Protein 4ADZ (pdb70)

Sequence (180 aa):
YHKQKAEHLKRLRRRIEEGQIRGLQRMVDEDVYCCIDILTQVSASTTKALQSFALQLLEEHLRHCVADDAALKGGTEIDAKVEEATKAIGRLLRTYHKQKAEHLKRLRRRIEEGQIRGLQRMVDEDVYCCIDILTQVSASTKALQSFALQLLEEEHLRHCVADAALKGGTEIDAKVEEATKAIGRLLLRT

Nearest PDB structures (foldseek):
  4adz-assembly1_A-2  TM=1.011E+00  e=1.750E-11  Streptomyces lividans
  4uig-assembly1_A  TM=9.645E-01  e=3.805E-10  Streptomyces lividans
  5fmn-assembly1_B  TM=8.704E-01  e=8.514E-05  Synechocystis sp. PCC 6803
  5lcy-assembly1_C  TM=7.085E-01  e=2.236E-03  Salmonella enterica subsp. enterica serovar Typhimurium
  5lbm-assembly1_D  TM=7.342E-01  e=9.489E-03  Escherichia coli O157:H7

Secondary structure (DSSP, 8-state):
-HHHHHHHHHHHHHHHHHHHHHHHHHHTT--HHHHHHHHHHHHHHHHHHHHHHHHHHHHHHHHHHHHH-HHHHHHHHHHHHHHHHHHHT-/-HHHHHHHHHHHHHHHHHHHHHHHHHHTT--HHHHHHHHHHHHHHHHHHHHHHHHHHHHHHHHHHHHH-SSTTHHHHHHHHHHHHHHHH-

Radius of gyration: 20.56 Å; Cα contacts (8 Å, |Δi|>4): 106; chains: 2; bounding box: 45×47×48 Å

Structure (mmCIF, N/CA/C/O backbone):
data_4ADZ
#
_entry.id   4ADZ
#
_cell.length_a   41.630
_cell.length_b   54.550
_cell.length_c   91.750
_cell.angle_alpha   90.00
_cell.angle_beta   90.00
_cell.angle_gamma   90.00
#
_symmetry.space_group_name_H-M   'P 21 2 21'
#
loop_
_entity.id
_entity.type
_entity.pdbx_description
1 polymer CSOR
2 non-polymer 'SULFATE ION'
3 water water
#
loop_
_atom_site.group_PDB
_atom_site.id
_atom_site.type_symbol
_atom_site.label_atom_id
_atom_site.label_alt_id
_atom_site.label_comp_id
_atom_site.label_asym_id
_atom_site.label_entity_id
_atom_site.label_seq_id
_atom_site.pdbx_PDB_ins_code
_atom_site.Cartn_x
_atom_site.Cartn_y
_atom_site.Cartn_z
_atom_site.occupancy
_atom_site.B_iso_or_equiv
_atom_site.auth_seq_id
_atom_site.auth_comp_id
_atom_site.auth_asym_id
_atom_site.auth_atom_id
_atom_site.pdbx_PDB_model_num
ATOM 1 N N . TYR A 1 47 ? -0.123 15.863 59.239 1.00 56.13 44 TYR A N 1
ATOM 2 C CA . TYR A 1 47 ? 1.336 15.620 59.400 1.00 55.29 44 TYR A CA 1
ATOM 3 C C . TYR A 1 47 ? 1.809 14.456 58.543 1.00 56.57 44 TYR A C 1
ATOM 4 O O . TYR A 1 47 ? 2.817 14.585 57.853 1.00 55.86 44 TYR A O 1
ATOM 13 N N . HIS A 1 48 ? 1.113 13.317 58.620 1.00 52.29 45 HIS A N 1
ATOM 14 C CA . HIS A 1 48 ? 1.372 12.177 57.719 1.00 48.92 45 HIS A CA 1
ATOM 15 C C . HIS A 1 48 ? 1.303 12.536 56.235 1.00 45.31 45 HIS A C 1
ATOM 16 O O . HIS A 1 48 ? 2.128 12.070 55.454 1.00 41.28 45 HIS A O 1
ATOM 23 N N . LYS A 1 49 ? 0.340 13.355 55.815 1.00 41.95 46 LYS A N 1
ATOM 24 C CA . LYS A 1 49 ? 0.267 13.735 54.394 1.00 40.49 46 LYS A CA 1
ATOM 25 C C . LYS A 1 49 ? 1.465 14.621 53.986 1.00 39.37 46 LYS A C 1
ATOM 26 O O . LYS A 1 49 ? 2.042 14.445 52.889 1.00 35.77 46 LYS A O 1
ATOM 32 N N . GLN A 1 50 ? 1.816 15.569 54.858 1.00 34.14 47 GLN A N 1
ATOM 33 C CA . GLN A 1 50 ? 2.968 16.446 54.653 1.00 32.57 47 GLN A CA 1
ATOM 34 C C . GLN A 1 50 ? 4.275 15.635 54.640 1.00 27.65 47 GLN A C 1
ATOM 35 O O . GLN A 1 50 ? 5.189 15.901 53.868 1.00 26.50 47 GLN A O 1
ATOM 41 N N . LYS A 1 51 ? 4.366 14.642 55.493 1.00 25.91 48 LYS A N 1
ATOM 42 C CA . LYS A 1 51 ? 5.538 13.813 55.530 1.00 27.05 48 LYS A CA 1
ATOM 43 C C . LYS A 1 51 ? 5.730 13.055 54.224 1.00 26.57 48 LYS A C 1
ATOM 44 O O . LYS A 1 51 ? 6.870 12.955 53.740 1.00 23.73 48 LYS A O 1
ATOM 50 N N . ALA A 1 52 ? 4.635 12.498 53.697 1.00 24.44 49 ALA A N 1
ATOM 51 C CA . ALA A 1 52 ? 4.701 11.694 52.479 1.00 24.49 49 ALA A CA 1
ATOM 52 C C . ALA A 1 52 ? 5.116 12.603 51.326 1.00 22.34 49 ALA A C 1
ATOM 53 O O . ALA A 1 52 ? 5.946 12.241 50.509 1.00 21.70 49 ALA A O 1
ATOM 55 N N . GLU A 1 53 ? 4.572 13.801 51.315 1.00 22.77 50 GLU A N 1
ATOM 56 C CA . GLU A 1 53 ? 4.844 14.776 50.280 1.00 26.37 50 GLU A CA 1
ATOM 57 C C . GLU A 1 53 ? 6.338 15.194 50.331 1.00 22.97 50 GLU A C 1
ATOM 58 O O . GLU A 1 53 ? 6.972 15.312 49.316 1.00 19.18 50 GLU A O 1
ATOM 64 N N . HIS A 1 54 ? 6.876 15.385 51.522 1.00 20.99 51 HIS A N 1
ATOM 65 C CA . HIS A 1 54 ? 8.311 15.732 51.683 1.00 19.55 51 HIS A CA 1
ATOM 66 C C . HIS A 1 54 ? 9.208 14.633 51.192 1.00 18.13 51 HIS A C 1
ATOM 67 O O . HIS A 1 54 ? 10.233 14.879 50.537 1.00 16.75 51 HIS A O 1
ATOM 74 N N . LEU A 1 55 ? 8.884 13.394 51.545 1.00 17.85 52 LEU A N 1
ATOM 75 C CA . LEU A 1 55 ? 9.695 12.276 51.076 1.00 16.52 52 LEU A CA 1
ATOM 76 C C . LEU A 1 55 ? 9.671 12.163 49.550 1.00 16.81 52 LEU A C 1
ATOM 77 O O . LEU A 1 55 ? 10.693 11.891 48.963 1.00 15.95 52 LEU A O 1
ATOM 82 N N . LYS A 1 56 ? 8.516 12.361 48.946 1.00 17.10 53 LYS A N 1
ATOM 83 C CA . LYS A 1 56 ? 8.349 12.305 47.488 1.00 18.86 53 LYS A CA 1
ATOM 84 C C . LYS A 1 56 ? 9.185 13.383 46.833 1.00 17.66 53 LYS A C 1
ATOM 85 O O . LYS A 1 56 ? 9.866 13.106 45.860 1.00 17.48 53 LYS A O 1
ATOM 91 N N . ARG A 1 57 ? 9.172 14.595 47.390 1.00 18.16 54 ARG A N 1
ATOM 92 C CA . ARG A 1 57 ? 10.056 15.681 46.872 1.00 16.23 54 ARG A CA 1
ATOM 93 C C . ARG A 1 57 ? 11.538 15.265 46.947 1.00 15.55 54 ARG A C 1
ATOM 94 O O . ARG A 1 57 ? 12.291 15.486 46.007 1.00 14.78 54 ARG A O 1
ATOM 102 N N . LEU A 1 58 ? 11.981 14.653 48.044 1.00 13.15 55 LEU A N 1
ATOM 103 C CA . LEU A 1 58 ? 13.384 14.291 48.170 1.00 13.68 55 LEU A CA 1
ATOM 104 C C . LEU A 1 58 ? 13.782 13.109 47.243 1.00 13.64 55 LEU A C 1
ATOM 105 O O . LEU A 1 58 ? 14.909 13.020 46.789 1.00 13.52 55 LEU A O 1
ATOM 110 N N . ARG A 1 59 ? 12.876 12.165 47.079 1.00 14.93 56 ARG A N 1
ATOM 111 C CA . ARG A 1 59 ? 13.061 11.066 46.040 1.00 16.13 56 ARG A CA 1
ATOM 112 C C . ARG A 1 59 ? 13.350 11.645 44.670 1.00 14.86 56 ARG A C 1
ATOM 113 O O . ARG A 1 59 ? 14.279 11.195 43.983 1.00 14.57 56 ARG A O 1
ATOM 121 N N A ARG A 1 60 ? 12.577 12.664 44.274 0.60 14.52 57 ARG A N 1
ATOM 122 N N B ARG A 1 60 ? 12.552 12.635 44.291 0.40 14.02 57 ARG A N 1
ATOM 123 C CA A ARG A 1 60 ? 12.781 13.392 43.011 0.60 15.00 57 ARG A CA 1
ATOM 124 C CA B ARG A 1 60 ? 12.686 13.289 43.015 0.40 13.87 57 ARG A CA 1
ATOM 125 C C A ARG A 1 60 ? 14.136 13.993 42.957 0.60 13.49 57 ARG A C 1
ATOM 126 C C B ARG A 1 60 ? 14.027 14.073 42.928 0.40 12.91 57 ARG A C 1
ATOM 127 O O A ARG A 1 60 ? 14.878 13.775 42.020 0.60 14.25 57 ARG A O 1
ATOM 128 O O B ARG A 1 60 ? 14.672 14.016 41.906 0.40 13.54 57 ARG A O 1
ATOM 143 N N . ILE A 1 61 ? 14.479 14.744 44.007 1.00 12.77 58 ILE A N 1
ATOM 144 C CA . ILE A 1 61 ? 15.795 15.343 44.060 1.00 11.94 58 ILE A CA 1
ATOM 145 C C . ILE A 1 61 ? 16.952 14.351 43.987 1.00 12.57 58 ILE A C 1
ATOM 146 O O . ILE A 1 61 ? 17.895 14.580 43.260 1.00 12.82 58 ILE A O 1
ATOM 151 N N . GLU A 1 62 ? 16.873 13.214 44.690 1.00 12.60 59 GLU A N 1
ATOM 152 C CA A GLU A 1 62 ? 17.949 12.252 44.639 0.50 12.94 59 GLU A CA 1
ATOM 153 C CA B GLU A 1 62 ? 17.903 12.172 44.624 0.50 13.40 59 GLU A CA 1
ATOM 154 C C . GLU A 1 62 ? 18.054 11.726 43.183 1.00 12.66 59 GLU A C 1
ATOM 155 O O . GLU A 1 62 ? 19.147 11.492 42.715 1.00 13.68 59 GLU A O 1
ATOM 166 N N . GLY A 1 63 ? 16.902 11.553 42.546 1.00 13.83 60 GLY A N 1
ATOM 167 C CA . GLY A 1 63 ? 16.789 11.236 41.107 1.00 14.76 60 GLY A CA 1
ATOM 168 C C . GLY A 1 63 ? 17.597 12.183 40.222 1.00 14.18 60 GLY A C 1
ATOM 169 O O . GLY A 1 63 ? 18.364 11.773 39.328 1.00 13.29 60 GLY A O 1
ATOM 170 N N . GLN A 1 64 ? 17.462 13.462 40.514 1.00 13.49 61 GLN A N 1
ATOM 171 C CA . GLN A 1 64 ? 18.224 14.523 39.810 1.00 12.77 61 GLN A CA 1
ATOM 172 C C . GLN A 1 64 ? 19.704 14.403 40.032 1.00 11.84 61 GLN A C 1
ATOM 173 O O . GLN A 1 64 ? 20.481 14.572 39.121 1.00 11.83 61 GLN A O 1
ATOM 179 N N . ILE A 1 65 ? 20.137 14.094 41.262 1.00 11.57 62 ILE A N 1
ATOM 180 C CA . ILE A 1 65 ? 21.511 13.995 41.558 1.00 11.04 62 ILE A CA 1
ATOM 181 C C . ILE A 1 65 ? 22.097 12.741 40.871 1.00 11.06 62 ILE A C 1
ATOM 182 O O . ILE A 1 65 ? 23.249 12.760 40.380 1.00 12.69 62 ILE A O 1
ATOM 187 N N . ARG A 1 66 ? 21.360 11.63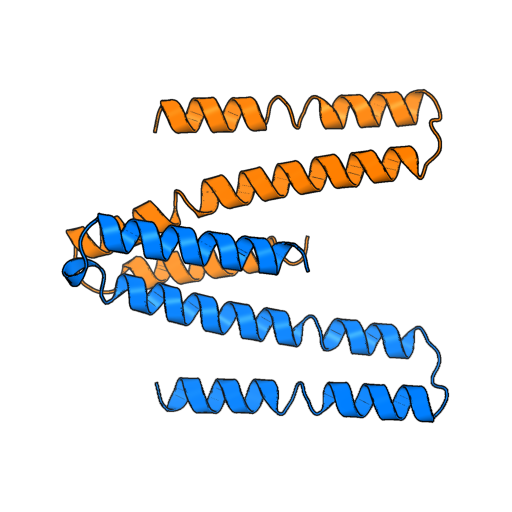4 40.858 1.00 12.86 63 ARG A N 1
ATOM 188 C CA . ARG A 1 66 ? 21.798 10.471 40.116 1.00 13.19 63 ARG A CA 1
ATOM 189 C C . ARG A 1 66 ? 21.980 10.810 38.647 1.00 13.66 63 ARG A C 1
ATOM 190 O O . ARG A 1 66 ? 22.938 10.344 38.020 1.00 14.59 63 ARG A O 1
ATOM 198 N N . GLY A 1 67 ? 21.037 11.566 38.107 1.00 13.20 64 GLY A N 1
ATOM 199 C CA . GLY A 1 67 ? 21.144 12.151 36.768 1.00 14.04 64 GLY A CA 1
ATOM 200 C C . GLY A 1 67 ? 22.394 12.959 36.520 1.00 13.63 64 GLY A C 1
ATOM 201 O O . GLY A 1 67 ? 23.088 12.774 35.491 1.00 13.34 64 GLY A O 1
ATOM 202 N N . LEU A 1 68 ? 22.742 13.829 37.461 1.00 12.47 65 LEU A N 1
ATOM 203 C CA . LEU A 1 68 ? 23.993 14.545 37.379 1.00 12.42 65 LEU A CA 1
ATOM 204 C C . LEU A 1 68 ? 25.208 13.618 37.315 1.00 13.57 65 LEU A C 1
ATOM 205 O O . LEU A 1 68 ? 26.177 13.870 36.572 1.00 11.80 65 LEU A O 1
ATOM 210 N N . GLN A 1 69 ? 25.211 12.557 38.127 1.00 12.83 66 GLN A N 1
ATOM 211 C CA . GLN A 1 69 ? 26.362 11.627 38.095 1.00 15.38 66 GLN A CA 1
ATOM 212 C C . GLN A 1 69 ? 26.502 10.959 36.733 1.00 15.19 66 GLN A C 1
ATOM 213 O O . GLN A 1 69 ? 27.615 10.837 36.240 1.00 17.32 66 GLN A O 1
ATOM 219 N N . ARG A 1 70 ? 25.389 10.534 36.172 1.00 14.66 67 ARG A N 1
ATOM 220 C CA . ARG A 1 70 ? 25.361 9.908 34.836 1.00 16.41 67 ARG A CA 1
ATOM 221 C C . ARG A 1 70 ? 25.830 10.912 33.786 1.00 15.29 67 ARG A C 1
ATOM 222 O O . ARG A 1 70 ? 26.566 10.550 32.857 1.00 16.02 67 ARG A O 1
ATOM 230 N N . MET A 1 71 ? 25.442 12.169 33.913 1.00 14.58 68 MET A N 1
ATOM 231 C CA . MET A 1 71 ? 25.902 13.177 32.920 1.00 13.95 68 MET A CA 1
ATOM 232 C C . MET A 1 71 ? 27.384 13.368 32.978 1.00 14.94 68 MET A C 1
ATOM 233 O O . MET A 1 71 ? 28.060 13.484 31.929 1.00 15.82 68 MET A O 1
ATOM 238 N N . VAL A 1 72 ? 27.938 13.440 34.181 1.00 15.37 69 VAL A N 1
ATOM 239 C CA . VAL A 1 72 ? 29.363 13.616 34.341 1.00 15.44 69 VAL A CA 1
ATOM 240 C C . VAL A 1 72 ? 30.073 12.346 33.818 1.00 19.20 69 VAL A C 1
ATOM 241 O O . VAL A 1 72 ? 31.097 12.410 33.149 1.00 19.71 69 VAL A O 1
ATOM 245 N N . ASP A 1 73 ? 29.522 11.202 34.159 1.00 19.18 70 ASP A N 1
ATOM 246 C CA . ASP A 1 73 ? 30.132 9.944 33.750 1.00 22.02 70 ASP A CA 1
ATOM 247 C C . ASP A 1 73 ? 30.217 9.848 32.231 1.00 21.36 70 ASP A C 1
ATOM 248 O O . ASP A 1 73 ? 31.180 9.289 31.724 1.00 23.04 70 ASP A O 1
ATOM 253 N N . GLU A 1 74 ? 29.197 10.362 31.547 1.00 20.59 71 GLU A N 1
ATOM 254 C CA . GLU A 1 74 ? 29.065 10.291 30.096 1.00 21.23 71 GLU A CA 1
ATOM 255 C C . GLU A 1 74 ? 29.642 11.505 29.365 1.00 19.38 71 GLU A C 1
ATOM 256 O O . GLU A 1 74 ? 29.427 11.654 28.155 1.00 19.14 71 GLU A O 1
ATOM 262 N N . ASP A 1 75 ? 30.357 12.360 30.078 1.00 17.81 72 ASP A N 1
ATOM 263 C CA . ASP A 1 75 ? 31.042 13.552 29.533 1.00 19.87 72 ASP A CA 1
ATOM 264 C C . ASP A 1 75 ? 30.078 14.476 28.802 1.00 19.18 72 ASP A C 1
ATOM 265 O O . ASP A 1 75 ? 30.398 15.027 27.740 1.00 19.64 72 ASP A O 1
ATOM 270 N N . VAL A 1 76 ? 28.903 14.646 29.386 1.00 16.04 73 VAL A N 1
ATOM 271 C CA . VAL A 1 76 ? 27.879 15.563 28.883 1.00 14.26 73 VAL A CA 1
ATOM 272 C C . VAL A 1 76 ? 28.401 16.998 28.945 1.00 14.42 73 VAL A C 1
ATOM 273 O O . VAL A 1 76 ? 29.149 17.398 29.870 1.00 14.98 73 VAL A O 1
ATOM 277 N N . TYR A 1 77 ? 28.038 17.800 27.934 1.00 13.86 74 TYR A N 1
ATOM 278 C CA . TYR A 1 77 ? 28.503 19.178 27.868 1.00 12.87 74 TYR A CA 1
ATOM 279 C C . TYR A 1 77 ? 28.205 19.921 29.187 1.00 12.30 74 TYR A C 1
ATOM 280 O O . TYR A 1 77 ? 27.123 19.835 29.771 1.00 11.04 74 TYR A O 1
ATOM 289 N N . CYS A 1 78 ? 29.203 20.643 29.628 1.00 12.33 75 CYS A N 1
ATOM 290 C CA A CYS A 1 78 ? 29.095 21.231 30.965 0.70 13.10 75 CYS A CA 1
ATOM 291 C CA B CYS A 1 78 ? 29.185 21.355 30.935 0.30 13.06 75 CYS A CA 1
ATOM 292 C C . CYS A 1 78 ? 27.924 22.164 31.181 1.00 12.87 75 CYS A C 1
ATOM 293 O O . CYS A 1 78 ? 27.356 22.168 32.266 1.00 12.20 75 CYS A O 1
ATOM 298 N N . ILE A 1 79 ? 27.490 22.939 30.187 1.00 12.69 76 ILE A N 1
ATOM 299 C CA . ILE A 1 79 ? 26.337 23.804 30.342 1.00 11.97 76 ILE A CA 1
ATOM 300 C C . ILE A 1 79 ? 25.029 23.028 30.617 1.00 11.82 76 ILE A C 1
ATOM 301 O O . ILE A 1 79 ? 24.239 23.455 31.398 1.00 11.44 76 ILE A O 1
ATOM 306 N N . ASP A 1 80 ? 24.831 21.883 29.957 1.00 10.82 77 ASP A N 1
ATOM 307 C CA . ASP A 1 80 ? 23.680 21.051 30.143 1.00 11.23 77 ASP A CA 1
ATOM 308 C C . ASP A 1 80 ? 23.725 20.541 31.603 1.00 10.58 77 ASP A C 1
ATOM 309 O O . ASP A 1 80 ? 22.680 20.488 32.252 1.00 10.90 77 ASP A O 1
ATOM 314 N N . ILE A 1 81 ? 24.922 20.231 32.103 1.00 10.48 78 ILE A N 1
ATOM 315 C CA . ILE A 1 81 ? 25.028 19.822 33.510 1.00 11.02 78 ILE A CA 1
ATOM 316 C C . ILE A 1 81 ? 24.641 20.962 34.452 1.00 11.31 78 ILE A C 1
ATOM 317 O O . ILE A 1 81 ? 23.903 20.749 35.450 1.00 9.75 78 ILE A O 1
ATOM 322 N N . LEU A 1 82 ? 25.160 22.157 34.189 1.00 11.90 79 LEU A N 1
ATOM 323 C CA . LEU A 1 82 ? 24.782 23.343 34.971 1.00 12.59 79 LEU A CA 1
ATOM 324 C C . LEU A 1 82 ? 23.309 23.588 34.989 1.00 11.59 79 LEU A C 1
ATOM 325 O O . LEU A 1 82 ? 22.719 23.849 36.049 1.00 11.68 79 LEU A O 1
ATOM 330 N N . THR A 1 83 ? 22.626 23.420 33.862 1.00 11.33 80 THR A N 1
ATOM 331 C CA . THR A 1 83 ? 21.197 23.553 33.849 1.00 11.80 80 THR A CA 1
ATOM 332 C C . THR A 1 83 ? 20.485 22.598 34.842 1.00 12.39 80 THR A C 1
ATOM 333 O O . THR A 1 83 ? 19.534 22.985 35.552 1.00 13.54 80 THR A O 1
ATOM 337 N N . GLN A 1 84 ? 20.930 21.343 34.870 1.00 12.20 81 GLN A N 1
ATOM 338 C CA . GLN A 1 84 ? 20.381 20.333 35.772 1.00 13.23 81 GLN A CA 1
ATOM 339 C C . GLN A 1 84 ? 20.788 20.646 37.239 1.00 11.54 81 GLN A C 1
ATOM 340 O O . GLN A 1 84 ? 19.978 20.395 38.135 1.00 13.20 81 GLN A O 1
ATOM 346 N N . VAL A 1 85 ? 21.988 21.179 37.459 1.00 11.18 82 VAL A N 1
ATOM 347 C CA . VAL A 1 85 ? 22.393 21.604 38.831 1.00 11.78 82 VAL A CA 1
ATOM 348 C C . VAL A 1 85 ? 21.386 22.663 39.317 1.00 13.16 82 VAL A C 1
ATOM 349 O O . VAL A 1 85 ? 20.890 22.634 40.491 1.00 11.64 82 VAL A O 1
ATOM 353 N N . SER A 1 86 ? 21.057 23.633 38.462 1.00 13.47 83 SER A N 1
ATOM 354 C CA . SER A 1 86 ? 20.205 24.736 38.849 1.00 14.89 83 SER A CA 1
ATOM 355 C C . SER A 1 86 ? 18.804 24.209 39.114 1.00 16.07 83 SER A C 1
ATOM 356 O O . SER A 1 86 ? 18.148 24.606 40.097 1.00 16.76 83 SER A O 1
ATOM 359 N N . ALA A 1 87 ? 18.336 23.255 38.319 1.00 13.55 84 ALA A N 1
ATOM 360 C CA . ALA A 1 87 ? 17.072 22.651 38.587 1.00 13.93 84 ALA A CA 1
ATOM 361 C C . ALA A 1 87 ? 17.045 21.951 39.961 1.00 12.22 84 ALA A C 1
ATOM 362 O O . ALA A 1 87 ? 16.008 22.022 40.642 1.00 13.74 84 ALA A O 1
ATOM 364 N N . SER A 1 88 ? 18.110 21.260 40.299 1.00 12.34 85 SER A N 1
ATOM 365 C CA . SER A 1 88 ? 18.184 20.532 41.590 1.00 12.91 85 SER A CA 1
ATOM 366 C C . SER A 1 88 ? 18.260 21.500 42.764 1.00 12.90 85 SER A C 1
ATOM 367 O O . SER A 1 88 ? 17.591 21.315 43.770 1.00 12.02 85 SER A O 1
ATOM 370 N N . THR A 1 89 ? 18.987 22.583 42.614 1.00 13.23 86 THR A N 1
ATOM 371 C CA A THR A 1 89 ? 19.069 23.596 43.688 0.40 13.95 86 THR A CA 1
ATOM 372 C CA B THR A 1 89 ? 19.076 23.609 43.689 0.60 14.24 86 THR A CA 1
ATOM 373 C C . THR A 1 89 ? 17.716 24.261 43.877 1.00 14.17 86 THR A C 1
ATOM 374 O O . THR A 1 89 ? 17.248 24.464 45.019 1.00 14.05 86 THR A O 1
ATOM 381 N N . LYS A 1 90 ? 17.047 24.568 42.770 1.00 13.01 87 LYS A N 1
ATOM 382 C CA . LYS A 1 90 ? 15.701 25.128 42.834 1.00 15.03 87 LYS A CA 1
ATOM 383 C C . LYS A 1 90 ? 14.752 24.216 43.562 1.00 15.06 87 LYS A C 1
ATOM 384 O O . LYS A 1 90 ? 13.973 24.704 44.401 1.00 15.01 87 LYS A O 1
ATOM 390 N N . ALA A 1 91 ? 14.806 22.905 43.299 1.00 13.28 88 ALA A N 1
ATOM 391 C CA . ALA A 1 91 ? 13.934 21.938 43.968 1.00 12.19 88 ALA A CA 1
ATOM 392 C C . ALA A 1 91 ? 14.201 21.872 45.475 1.00 11.58 88 ALA A C 1
ATOM 393 O O . ALA A 1 91 ? 13.281 21.799 46.284 1.00 12.18 88 ALA A O 1
ATOM 395 N N . LEU A 1 92 ? 15.462 21.936 45.813 1.00 11.40 89 LEU A N 1
ATOM 396 C CA . LEU A 1 92 ? 15.852 21.962 47.267 1.00 11.79 89 LEU A CA 1
ATOM 397 C C . LEU A 1 92 ? 15.318 23.213 47.948 1.00 12.57 89 LEU A C 1
ATOM 398 O O . LEU A 1 92 ? 14.889 23.135 49.115 1.00 12.24 89 LEU A O 1
ATOM 403 N N . GLN A 1 93 ? 15.396 24.335 47.267 1.00 12.81 90 GLN A N 1
ATOM 404 C CA . GLN A 1 93 ? 14.893 25.617 47.816 1.00 14.54 90 GLN A CA 1
ATOM 405 C 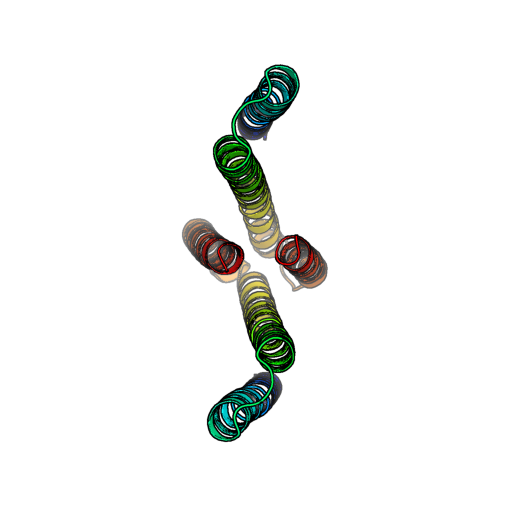C . GLN A 1 93 ? 13.391 25.562 48.004 1.00 14.16 90 GLN A C 1
ATOM 406 O O . GLN A 1 93 ? 12.862 25.992 49.061 1.00 13.56 90 GLN A O 1
ATOM 412 N N . SER A 1 94 ? 12.685 24.947 47.046 1.00 13.44 91 SER A N 1
ATOM 413 C CA . SER A 1 94 ? 11.255 24.852 47.109 1.00 14.55 91 SER A CA 1
ATOM 414 C C . SER A 1 94 ? 10.879 23.959 48.283 1.00 14.85 91 SER A C 1
ATOM 415 O O . SER A 1 94 ? 9.920 24.261 48.966 1.00 14.17 91 SER A O 1
ATOM 418 N N . PHE A 1 95 ? 11.601 22.851 48.451 1.00 13.95 92 PHE A N 1
ATOM 419 C CA . PHE A 1 95 ? 11.447 21.915 49.614 1.00 13.26 92 PHE A CA 1
ATOM 420 C C . PHE A 1 95 ? 11.655 22.697 50.943 1.00 12.36 92 PHE A C 1
ATOM 421 O O . PHE A 1 95 ? 10.820 22.615 51.884 1.00 13.50 92 PHE A O 1
ATOM 429 N N . ALA A 1 96 ? 12.691 23.506 51.000 1.00 12.14 93 ALA A N 1
ATOM 430 C CA . ALA A 1 96 ? 13.040 24.277 52.217 1.00 12.19 93 ALA A CA 1
ATOM 431 C C . ALA A 1 96 ? 11.883 25.247 52.551 1.00 14.31 93 ALA A C 1
ATOM 432 O O . ALA A 1 96 ? 11.444 25.346 53.705 1.00 14.14 93 ALA A O 1
ATOM 434 N N . LEU A 1 97 ? 11.334 25.890 51.537 1.00 13.60 94 LEU A N 1
ATOM 435 C CA . LEU A 1 97 ? 10.247 26.857 51.755 1.00 16.27 94 LEU A CA 1
ATOM 436 C C . LEU A 1 97 ? 8.997 26.203 52.255 1.00 16.08 94 LEU A C 1
ATOM 437 O O . LEU A 1 97 ? 8.285 26.756 53.101 1.00 16.80 94 LEU A O 1
ATOM 442 N N . GLN A 1 98 ? 8.708 25.009 51.761 1.00 15.42 95 GLN A N 1
ATOM 443 C CA . GLN A 1 98 ? 7.560 24.250 52.226 1.00 17.66 95 GLN A CA 1
ATOM 444 C C . GLN A 1 98 ? 7.718 23.872 53.704 1.00 16.78 95 GLN A C 1
ATOM 445 O O . GLN A 1 98 ? 6.767 23.996 54.501 1.00 14.75 95 GLN A O 1
ATOM 451 N N . LEU A 1 99 ? 8.916 23.433 54.066 1.00 15.51 96 LEU A N 1
ATOM 452 C CA . LEU A 1 99 ? 9.171 23.116 55.509 1.00 17.26 96 LEU A CA 1
ATOM 453 C C . LEU A 1 99 ? 9.092 24.393 56.373 1.00 15.53 96 LEU A C 1
ATOM 454 O O . LEU A 1 99 ? 8.522 24.366 57.466 1.00 14.57 96 LEU A O 1
ATOM 459 N N . LEU A 1 100 ? 9.572 25.506 55.863 1.00 15.07 97 LEU A N 1
ATOM 460 C CA . LEU A 1 100 ? 9.521 26.746 56.630 1.00 16.97 97 LEU A CA 1
ATOM 461 C C . LEU A 1 100 ? 8.075 27.208 56.831 1.00 16.19 97 LEU A C 1
ATOM 462 O O . LEU A 1 100 ? 7.674 27.595 57.921 1.00 15.12 97 LEU A O 1
ATOM 467 N N . GLU A 1 101 ? 7.289 27.191 55.765 1.00 15.22 98 GLU A N 1
ATOM 468 C CA . GLU A 1 101 ? 5.902 27.550 55.863 1.00 15.97 98 GLU A CA 1
ATOM 469 C C . GLU A 1 101 ? 5.163 26.678 56.908 1.00 15.69 98 GLU A C 1
ATOM 470 O O . GLU A 1 101 ? 4.464 27.210 57.780 1.00 15.62 98 GLU A O 1
ATOM 476 N N . GLU A 1 102 ? 5.348 25.370 56.844 1.00 14.47 99 GLU A N 1
ATOM 477 C CA . GLU A 1 102 ? 4.735 24.443 57.773 1.00 15.97 99 GLU A CA 1
ATOM 478 C C . GLU A 1 102 ? 5.159 24.778 59.229 1.00 14.35 99 GLU A C 1
ATOM 479 O O . GLU A 1 102 ? 4.318 24.842 60.153 1.00 14.98 99 GLU A O 1
ATOM 485 N N . HIS A 1 103 ? 6.437 25.053 59.419 1.00 13.82 100 HIS A N 1
ATOM 486 C CA . HIS A 1 103 ? 6.948 25.460 60.736 1.00 13.15 100 HIS A CA 1
ATOM 487 C C . HIS A 1 103 ? 6.337 26.731 61.240 1.00 13.29 100 HIS A C 1
ATOM 488 O O . HIS A 1 103 ? 5.909 26.810 62.427 1.00 14.37 100 HIS A O 1
ATOM 495 N N . LEU A 1 104 ? 6.240 27.742 60.383 1.00 13.01 101 LEU A N 1
ATOM 496 C CA . LEU A 1 104 ? 5.613 29.001 60.769 1.00 14.54 101 LEU A CA 1
ATOM 497 C C . LEU A 1 104 ? 4.110 28.869 61.096 1.00 14.53 101 LEU A C 1
ATOM 498 O O . LEU A 1 104 ? 3.634 29.489 62.064 1.00 14.87 101 LEU A O 1
ATOM 503 N N . ARG A 1 105 ? 3.410 28.050 60.320 1.00 14.54 102 ARG A N 1
ATOM 504 C CA . ARG A 1 105 ? 2.036 27.695 60.606 1.00 16.52 102 ARG A CA 1
ATOM 505 C C . ARG A 1 105 ? 1.922 27.065 62.004 1.00 16.24 102 ARG A C 1
ATOM 506 O O . ARG A 1 105 ? 0.976 27.389 62.785 1.00 15.81 102 ARG A O 1
ATOM 514 N N . HIS A 1 106 ? 2.809 26.148 62.315 1.00 15.51 103 HIS A N 1
ATOM 515 C CA . HIS A 1 106 ? 2.799 25.568 63.661 1.00 17.27 103 HIS A CA 1
ATOM 516 C C . HIS A 1 106 ? 3.046 26.547 64.753 1.00 16.95 103 HIS A C 1
ATOM 517 O O . HIS A 1 106 ? 2.412 26.448 65.814 1.00 17.09 103 HIS A O 1
ATOM 524 N N . CYS A 1 107 ? 3.963 27.481 64.537 1.00 15.10 104 CYS A N 1
ATOM 525 C CA . CYS A 1 107 ? 4.257 28.549 65.515 1.00 15.81 104 CYS A CA 1
ATOM 526 C C . CYS A 1 107 ? 3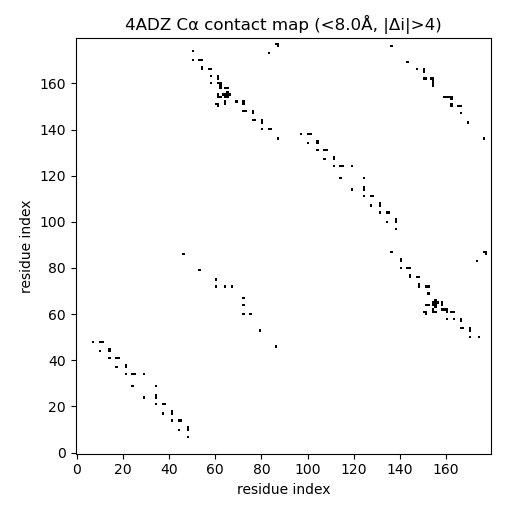.013 29.421 65.734 1.00 17.23 104 CYS A C 1
ATOM 527 O O . CYS A 1 107 ? 2.635 29.759 66.909 1.00 16.01 104 CYS A O 1
ATOM 530 N N . VAL A 1 108 ? 2.296 29.681 64.642 1.00 15.53 105 VAL A N 1
ATOM 531 C CA . VAL A 1 108 ? 0.960 30.365 64.737 1.00 15.33 105 VAL A CA 1
ATOM 532 C C . VAL A 1 108 ? -0.074 29.541 65.520 1.00 17.30 105 VAL A C 1
ATOM 533 O O . VAL A 1 108 ? -0.740 30.078 66.433 1.00 18.19 105 VAL A O 1
ATOM 537 N N . ALA A 1 109 ? -0.142 28.248 65.258 1.00 14.72 106 ALA A N 1
ATOM 538 C CA . ALA A 1 109 ? -1.151 27.429 65.915 1.00 15.93 106 ALA A CA 1
ATOM 539 C C . ALA A 1 109 ? -0.907 27.386 67.385 1.00 17.15 106 ALA A C 1
ATOM 540 O O . ALA A 1 109 ? -1.924 27.308 68.116 1.00 18.33 106 ALA A O 1
ATOM 542 N N . ASP A 1 110 ? 0.340 27.376 67.803 1.00 15.36 107 ASP A N 1
ATOM 543 C CA A ASP A 1 110 ? 0.723 27.159 69.202 0.50 16.45 107 ASP A CA 1
ATOM 544 C CA B ASP A 1 110 ? 0.656 27.167 69.224 0.50 16.77 107 ASP A CA 1
ATOM 545 C C . ASP A 1 110 ? 1.011 28.458 69.937 1.00 15.34 107 ASP A C 1
ATOM 546 O O . ASP A 1 110 ? 1.371 28.422 71.116 1.00 16.60 107 ASP A O 1
ATOM 555 N N . ALA A 1 111 ? 0.880 29.617 69.269 1.00 13.83 108 ALA A N 1
ATOM 556 C CA . ALA A 1 111 ? 1.370 30.886 69.814 1.00 13.85 108 ALA A CA 1
ATOM 557 C C . ALA A 1 111 ? 0.749 31.239 71.198 1.00 13.70 108 ALA A C 1
ATOM 558 O O . ALA A 1 111 ? 1.443 31.775 72.077 1.00 12.65 108 ALA A O 1
ATOM 560 N N . ALA A 1 112 ? -0.526 30.958 71.371 1.00 13.45 109 ALA A N 1
ATOM 561 C CA . ALA A 1 112 ? -1.172 31.396 72.627 1.00 12.94 109 ALA A CA 1
ATOM 562 C C . ALA A 1 112 ? -0.683 30.553 73.807 1.00 14.28 109 ALA A C 1
ATOM 563 O O . ALA A 1 112 ? -0.872 30.937 74.974 1.00 13.75 109 ALA A O 1
ATOM 565 N N . LEU A 1 113 ? -0.147 29.383 73.530 1.00 13.39 110 LEU A N 1
ATOM 566 C CA . LEU A 1 113 ? 0.423 28.535 74.565 1.00 14.61 110 LEU A CA 1
ATOM 567 C C . LEU A 1 113 ? 1.868 28.834 74.956 1.00 17.94 110 LEU A C 1
ATOM 568 O O . LEU A 1 113 ? 2.385 28.331 75.946 1.00 16.96 110 LEU A O 1
ATOM 573 N N . LYS A 1 114 ? 2.558 29.658 74.187 1.00 20.71 111 LYS A N 1
ATOM 574 C CA . LYS A 1 114 ? 4.018 29.674 74.316 1.00 23.44 111 LYS A CA 1
ATOM 575 C C . LYS A 1 114 ? 4.581 30.768 75.148 1.00 21.25 111 LYS A C 1
ATOM 576 O O . LYS A 1 114 ? 5.625 30.564 75.784 1.00 25.92 111 LYS A O 1
ATOM 582 N N . GLY A 1 115 ? 3.964 31.930 75.191 1.00 20.09 112 GLY A N 1
ATOM 583 C CA . GLY A 1 115 ? 4.625 33.024 75.908 1.00 23.96 112 GLY A CA 1
ATOM 584 C C . GLY A 1 115 ? 5.595 33.834 75.018 1.00 25.31 112 GLY A C 1
ATOM 585 O O . GLY A 1 115 ? 6.147 33.316 74.016 1.00 25.09 112 GLY A O 1
ATOM 586 N N . GLY A 1 116 ? 5.798 35.085 75.385 1.00 23.33 113 GLY A N 1
ATOM 587 C CA . GLY A 1 116 ? 6.490 36.055 74.525 1.00 24.20 113 GLY A CA 1
ATOM 588 C C . GLY A 1 116 ? 7.943 35.679 74.278 1.00 24.86 113 GLY A C 1
ATOM 589 O O . GLY A 1 116 ? 8.441 35.814 73.143 1.00 24.44 113 GLY A O 1
ATOM 590 N N . THR A 1 117 ? 8.614 35.177 75.312 1.00 24.26 114 THR A N 1
ATOM 591 C CA . THR A 1 117 ? 10.030 34.825 75.203 1.00 26.82 114 THR A CA 1
ATOM 592 C C . THR A 1 117 ? 10.252 33.705 74.193 1.00 24.81 114 THR A C 1
ATOM 593 O O . THR A 1 117 ? 11.104 33.796 73.310 1.00 24.10 114 THR A O 1
ATOM 597 N N . GLU A 1 118 ? 9.462 32.653 74.318 1.00 24.27 115 GLU A N 1
ATOM 598 C CA . GLU A 1 118 ? 9.602 31.506 73.439 1.00 23.24 115 GLU A CA 1
ATOM 599 C C . GLU A 1 118 ? 9.205 31.884 71.998 1.00 20.23 115 GLU A C 1
ATOM 600 O O . GLU A 1 118 ? 9.842 31.443 71.069 1.00 20.55 115 GLU A O 1
ATOM 606 N N . ILE A 1 119 ? 8.186 32.727 71.815 1.00 19.58 116 ILE A N 1
ATOM 607 C CA . ILE A 1 119 ? 7.811 33.197 70.466 1.00 19.37 116 ILE A CA 1
ATOM 608 C C . ILE A 1 119 ? 8.984 33.919 69.829 1.00 20.05 116 ILE A C 1
ATOM 609 O O . ILE A 1 119 ? 9.329 33.650 68.687 1.00 18.43 116 ILE A O 1
ATOM 614 N N . ASP A 1 120 ? 9.567 34.847 70.578 1.00 19.72 117 ASP A N 1
ATOM 615 C CA . ASP A 1 120 ? 10.710 35.612 70.066 1.00 20.26 117 ASP A CA 1
ATOM 616 C C . ASP A 1 120 ? 11.886 34.707 69.677 1.00 19.00 117 ASP A C 1
ATOM 617 O O . ASP A 1 120 ? 12.478 34.899 68.609 1.00 18.48 117 ASP A O 1
ATOM 622 N N . ALA A 1 121 ? 12.238 33.753 70.533 1.00 17.59 118 ALA A N 1
ATOM 623 C CA . ALA A 1 121 ? 13.290 32.825 70.244 1.00 16.91 118 ALA A CA 1
ATOM 624 C C . ALA A 1 121 ? 12.991 31.979 68.978 1.00 16.39 118 ALA A C 1
ATOM 625 O O . ALA A 1 121 ? 13.879 31.810 68.148 1.00 14.73 118 ALA A O 1
ATOM 627 N N . LYS A 1 122 ? 11.754 31.466 68.825 1.00 16.96 119 LYS A N 1
ATOM 628 C CA . LYS A 1 122 ? 11.390 30.686 67.625 1.00 16.13 119 LYS A CA 1
ATOM 629 C C . LYS A 1 122 ? 11.514 31.572 66.397 1.00 15.32 119 LYS A C 1
ATOM 630 O O . LYS A 1 122 ? 11.991 31.149 65.341 1.00 13.73 119 LYS A O 1
ATOM 636 N N . VAL A 1 123 ? 11.051 32.827 66.498 1.00 14.70 120 VAL A N 1
ATOM 637 C CA . VAL A 1 123 ? 11.096 33.709 65.292 1.00 14.86 120 VAL A CA 1
ATOM 638 C C . VAL A 1 123 ? 12.540 34.092 64.945 1.00 14.45 120 VAL A C 1
ATOM 639 O O . VAL A 1 123 ? 12.902 34.121 63.758 1.00 15.97 120 VAL A O 1
ATOM 643 N N . GLU A 1 124 ? 13.379 34.328 65.960 1.00 14.74 121 GLU A N 1
ATOM 644 C CA . GLU A 1 124 ? 14.821 34.599 65.764 1.00 15.03 121 GLU A CA 1
ATOM 645 C C . GLU A 1 124 ? 15.482 33.392 65.074 1.00 15.17 121 GLU A C 1
ATOM 646 O O . GLU A 1 124 ? 16.188 33.567 64.094 1.00 12.66 121 GLU A O 1
ATOM 652 N N . GLU A 1 125 ? 15.162 32.198 65.543 1.00 13.80 122 GLU A N 1
ATOM 653 C CA . GLU A 1 125 ? 15.722 30.996 64.952 1.00 14.02 122 GLU A CA 1
ATOM 654 C C . GLU A 1 125 ? 15.275 30.847 63.500 1.00 12.66 122 GLU A C 1
ATOM 655 O O . GLU A 1 125 ? 16.103 30.506 62.641 1.00 13.70 122 GLU A O 1
ATOM 661 N N . ALA A 1 126 ? 14.010 31.046 63.206 1.00 11.99 123 ALA A N 1
ATOM 662 C CA . ALA A 1 126 ? 13.513 30.906 61.820 1.00 12.92 123 ALA A CA 1
ATOM 663 C C . ALA A 1 126 ? 14.173 31.957 60.898 1.00 12.21 123 ALA A C 1
ATOM 664 O O . ALA A 1 126 ? 14.536 31.681 59.744 1.00 14.39 123 ALA A O 1
ATOM 666 N N . THR A 1 127 ? 14.360 33.156 61.443 1.00 13.46 124 THR A N 1
ATOM 667 C CA . THR A 1 127 ? 14.929 34.227 60.681 1.00 14.31 124 THR A CA 1
ATOM 668 C C . THR A 1 127 ? 16.394 33.855 60.333 1.00 14.12 124 THR A C 1
ATOM 669 O O . THR A 1 127 ? 16.845 34.093 59.206 1.00 15.80 124 THR A O 1
ATOM 673 N N . LYS A 1 128 ? 17.130 33.296 61.274 1.00 14.12 125 LYS A N 1
ATOM 674 C CA . LYS A 1 128 ? 18.474 32.851 60.997 1.00 14.60 125 LYS A CA 1
ATOM 675 C C . LYS A 1 128 ? 18.548 31.744 59.897 1.00 15.25 125 LYS A C 1
ATOM 676 O O . LYS A 1 128 ? 19.389 31.809 58.985 1.00 14.94 125 LYS A O 1
ATOM 682 N N . ALA A 1 129 ? 17.640 30.767 59.991 1.00 13.58 126 ALA A N 1
ATOM 683 C CA . ALA A 1 129 ? 17.531 29.721 58.984 1.00 13.48 126 ALA A CA 1
ATOM 684 C C . ALA A 1 129 ? 17.207 30.370 57.635 1.00 14.46 126 ALA A C 1
ATOM 685 O O . ALA A 1 129 ? 17.737 29.957 56.615 1.00 14.24 126 ALA A O 1
ATOM 687 N N . ILE A 1 130 ? 16.354 31.394 57.630 1.00 14.59 127 ILE A N 1
ATOM 688 C CA . ILE A 1 130 ? 15.990 32.078 56.382 1.00 16.17 127 ILE A CA 1
ATOM 689 C C . ILE A 1 130 ? 17.243 32.778 55.827 1.00 17.83 127 ILE A C 1
ATOM 690 O O . ILE A 1 130 ? 17.525 32.709 54.626 1.00 17.25 127 ILE A O 1
ATOM 695 N N . GLY A 1 131 ? 18.004 33.405 56.700 1.00 16.80 128 GLY A N 1
ATOM 696 C CA . GLY A 1 131 ? 19.280 34.037 56.296 1.00 17.52 128 GLY A CA 1
ATOM 697 C C . GLY A 1 131 ? 20.246 33.047 55.655 1.00 18.44 128 GLY A C 1
ATOM 698 O O . GLY A 1 131 ? 20.832 33.336 54.601 1.00 19.63 128 GLY A O 1
ATOM 699 N N . ARG A 1 132 ? 20.325 31.841 56.215 1.00 17.27 129 ARG A N 1
ATOM 700 C CA . ARG A 1 132 ? 21.251 30.843 55.721 1.00 18.78 129 ARG A CA 1
ATOM 701 C C . ARG A 1 132 ? 20.751 30.367 54.326 1.00 18.58 129 ARG A C 1
ATOM 702 O O . ARG A 1 132 ? 21.561 30.227 53.381 1.00 18.40 129 ARG A O 1
ATOM 710 N N . LEU A 1 133 ? 19.446 30.178 54.196 1.00 17.88 130 LEU A N 1
ATOM 711 C CA . LEU A 1 133 ? 18.788 29.882 52.913 1.00 22.38 130 LEU A CA 1
ATOM 712 C C . LEU A 1 133 ? 19.056 30.953 51.855 1.00 23.40 130 LEU A C 1
ATOM 713 O O . LEU A 1 133 ? 19.360 30.631 50.672 1.00 22.89 130 LEU A O 1
ATOM 718 N N . LEU A 1 134 ? 18.978 32.205 52.249 1.00 21.13 131 LEU A N 1
ATOM 719 C CA . LEU A 1 134 ? 19.268 33.291 51.324 1.00 22.53 131 LEU A CA 1
ATOM 720 C C . LEU A 1 134 ? 20.687 33.314 50.767 1.00 22.80 131 LEU A C 1
ATOM 721 O O . LEU A 1 134 ? 20.915 33.861 49.683 1.00 25.83 131 LEU A O 1
ATOM 726 N N . ARG A 1 135 ? 21.639 32.780 51.512 1.00 24.84 132 ARG A N 1
ATOM 727 C CA . ARG A 1 135 ? 23.046 32.793 51.170 1.00 32.14 132 ARG A CA 1
ATOM 728 C C . ARG A 1 135 ? 23.421 31.651 50.254 1.00 43.23 132 ARG A C 1
ATOM 729 O O . ARG A 1 135 ? 24.608 31.506 49.907 1.00 43.70 132 ARG A O 1
ATOM 737 N N . THR A 1 136 ? 22.433 30.823 49.914 1.00 47.30 133 THR A N 1
ATOM 738 C CA . THR A 1 136 ? 22.539 29.924 48.767 1.00 51.35 133 THR A CA 1
ATOM 739 C C . THR A 1 136 ? 21.626 30.509 47.673 1.00 57.70 133 THR A C 1
ATOM 740 O O . THR A 1 136 ? 20.955 29.795 46.933 1.00 60.79 133 THR A O 1
ATOM 745 N N . TYR B 1 47 ? 8.585 50.861 67.109 1.00 58.73 44 TYR B N 1
ATOM 746 C CA . TYR B 1 47 ? 8.155 51.118 65.706 1.00 64.04 44 TYR B CA 1
ATOM 747 C C . TYR B 1 47 ? 8.857 52.356 65.177 1.00 65.54 44 TYR B C 1
ATOM 748 O O . TYR B 1 47 ? 9.344 52.344 64.055 1.00 63.85 44 TYR B O 1
ATOM 757 N N . HIS B 1 48 ? 8.894 53.414 65.992 1.00 63.69 45 HIS B N 1
ATOM 758 C CA . HIS B 1 48 ? 9.663 54.638 65.704 1.00 59.22 45 HIS B CA 1
ATOM 759 C C . HIS B 1 48 ? 11.183 54.448 65.730 1.00 57.32 45 HIS B C 1
ATOM 760 O O . HIS B 1 48 ? 11.895 55.048 64.914 1.00 51.36 45 HIS B O 1
ATOM 767 N N . LYS B 1 49 ? 11.706 53.636 66.658 1.00 52.38 46 LYS B N 1
ATOM 768 C CA . LYS B 1 49 ? 13.160 53.330 66.692 1.00 49.38 46 LYS B CA 1
ATOM 769 C C . LYS B 1 49 ? 13.554 52.418 65.528 1.00 45.42 46 LYS B C 1
ATOM 770 O O . LYS B 1 49 ? 14.599 52.627 64.887 1.00 42.39 46 LYS B O 1
ATOM 776 N N . GLN B 1 50 ? 12.730 51.399 65.281 1.00 41.40 47 GLN B N 1
ATOM 777 C CA . GLN B 1 50 ? 12.965 50.484 64.157 1.00 41.77 47 GLN B CA 1
ATOM 778 C C . GLN B 1 50 ? 12.890 51.257 62.839 1.00 34.97 47 GLN B C 1
ATOM 779 O O . GLN B 1 50 ? 13.684 51.035 61.965 1.00 31.20 47 GLN B O 1
ATOM 785 N N . LYS B 1 51 ? 11.969 52.199 62.732 1.00 34.72 48 LYS B N 1
ATOM 786 C CA . LYS B 1 51 ? 11.896 53.006 61.545 1.00 36.61 48 LYS B CA 1
ATOM 787 C C . LYS B 1 51 ? 13.214 53.768 61.335 1.00 35.90 48 LYS B C 1
ATOM 788 O O . LYS B 1 51 ? 13.787 53.774 60.202 1.00 30.68 48 LYS B O 1
ATOM 794 N N . ALA B 1 52 ? 13.722 54.396 62.399 1.00 31.31 49 ALA B N 1
ATOM 795 C CA . ALA B 1 52 ? 15.000 55.137 62.288 1.00 32.47 49 ALA B CA 1
ATOM 796 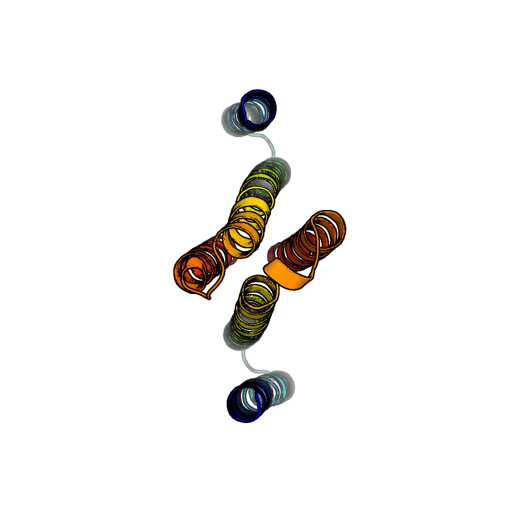C C . ALA B 1 52 ? 16.101 54.203 61.804 1.00 30.69 49 ALA B C 1
ATOM 797 O O . ALA B 1 52 ? 16.965 54.592 61.013 1.00 27.76 49 ALA B O 1
ATOM 799 N N . GLU B 1 53 ? 16.092 52.972 62.310 1.00 31.40 50 GLU B N 1
ATOM 800 C CA . GLU B 1 53 ? 17.176 52.031 62.035 1.00 31.71 50 GLU B CA 1
ATOM 801 C C . GLU B 1 53 ? 17.032 51.532 60.565 1.00 26.23 50 GLU B C 1
ATOM 802 O O . GLU B 1 53 ? 18.008 51.390 59.863 1.00 27.14 50 GLU B O 1
ATOM 808 N N . HIS B 1 54 ? 15.807 51.353 60.108 1.00 25.49 51 HIS B N 1
ATOM 809 C CA . HIS B 1 54 ? 15.545 51.039 58.695 1.00 26.17 51 HIS B CA 1
ATOM 810 C C . HIS B 1 54 ? 16.023 52.138 57.765 1.00 25.40 51 HIS B C 1
ATOM 811 O O . HIS B 1 54 ? 16.649 51.864 56.729 1.00 22.41 51 HIS B O 1
ATOM 818 N N . LEU B 1 55 ? 15.749 53.388 58.122 1.00 24.64 52 LEU B N 1
ATOM 819 C CA . LEU B 1 55 ? 16.207 54.520 57.299 1.00 24.48 52 LEU B CA 1
ATOM 820 C C . LEU B 1 55 ? 17.736 54.619 57.264 1.00 21.77 52 LEU B C 1
ATOM 821 O O . LEU B 1 55 ? 18.326 54.894 56.208 1.00 23.82 52 LEU B O 1
ATOM 826 N N . LYS B 1 56 ? 18.416 54.383 58.369 1.00 21.43 53 LYS B N 1
ATOM 827 C CA . LYS B 1 56 ? 19.882 54.471 58.386 1.00 22.84 53 LYS B CA 1
ATOM 828 C C . LYS B 1 56 ? 20.501 53.375 57.499 1.00 22.46 53 LYS B C 1
ATOM 829 O O . LYS B 1 56 ? 21.426 53.634 56.740 1.00 20.47 53 LYS B O 1
ATOM 835 N N . ARG B 1 57 ? 19.954 52.162 57.583 1.00 22.15 54 ARG B N 1
ATOM 836 C CA . ARG B 1 57 ? 20.385 51.092 56.651 1.00 21.51 54 ARG B CA 1
ATOM 837 C C . ARG B 1 57 ? 20.250 51.523 55.205 1.00 18.65 54 ARG B C 1
ATOM 838 O O . ARG B 1 57 ? 21.170 51.319 54.407 1.00 18.84 54 ARG B O 1
ATOM 846 N N . LEU B 1 58 ? 19.122 52.114 54.856 1.00 17.37 55 LEU B N 1
ATOM 847 C CA . LEU B 1 58 ? 18.896 52.497 53.479 1.00 17.65 55 LEU B CA 1
ATOM 848 C C . LEU B 1 58 ? 19.782 53.680 53.049 1.00 18.24 55 LEU B C 1
ATOM 849 O O . LEU B 1 58 ? 20.160 53.765 51.863 1.00 17.74 55 LEU B O 1
ATOM 854 N N . ARG B 1 59 ? 20.069 54.610 53.956 1.00 20.38 56 ARG B N 1
ATOM 855 C CA A ARG B 1 59 ? 21.062 55.677 53.634 0.70 22.39 56 ARG B CA 1
ATOM 856 C CA B ARG B 1 59 ? 21.059 55.673 53.659 0.30 20.87 56 ARG B CA 1
ATOM 857 C C . ARG B 1 59 ? 22.419 55.088 53.263 1.00 20.90 56 ARG B C 1
ATOM 858 O O . ARG B 1 59 ? 23.053 55.543 52.317 1.00 18.50 56 ARG B O 1
ATOM 873 N N . ARG B 1 60 ? 22.864 54.092 54.009 1.00 18.44 57 ARG B N 1
ATOM 874 C CA . ARG B 1 60 ? 24.155 53.485 53.756 1.00 18.66 57 ARG B CA 1
ATOM 875 C C . ARG B 1 60 ? 24.091 52.766 52.390 1.00 17.00 57 ARG B C 1
ATOM 876 O O . ARG B 1 60 ? 25.066 52.814 51.663 1.00 16.57 57 ARG B O 1
ATOM 884 N N . ILE B 1 61 ? 22.975 52.087 52.077 1.00 15.88 58 ILE B N 1
ATOM 885 C CA . ILE B 1 61 ? 22.829 51.398 50.799 1.00 15.76 58 ILE B CA 1
ATOM 886 C C . ILE B 1 61 ? 22.868 52.404 49.668 1.00 16.15 58 ILE B C 1
ATOM 887 O O . ILE B 1 61 ? 23.549 52.167 48.628 1.00 15.28 58 ILE B O 1
ATOM 892 N N . GLU 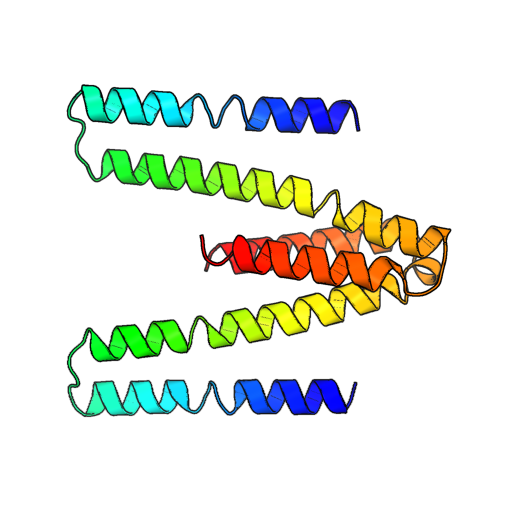B 1 62 ? 22.229 53.562 49.855 1.00 15.47 59 GLU B N 1
ATOM 893 C CA A GLU B 1 62 ? 22.249 54.546 48.769 0.50 15.05 59 GLU B CA 1
ATOM 894 C CA B GLU B 1 62 ? 22.285 54.620 48.828 0.50 15.83 59 GLU B CA 1
ATOM 895 C C . GLU B 1 62 ? 23.700 55.046 48.581 1.00 14.75 59 GLU B C 1
ATOM 896 O O . GLU B 1 62 ? 24.144 55.237 47.411 1.00 14.74 59 GLU B O 1
ATOM 907 N N . GLY B 1 63 ? 24.450 55.219 49.666 1.00 15.24 60 GLY B N 1
ATOM 908 C CA . GLY B 1 63 ? 25.865 55.531 49.620 1.00 17.08 60 GLY B CA 1
ATOM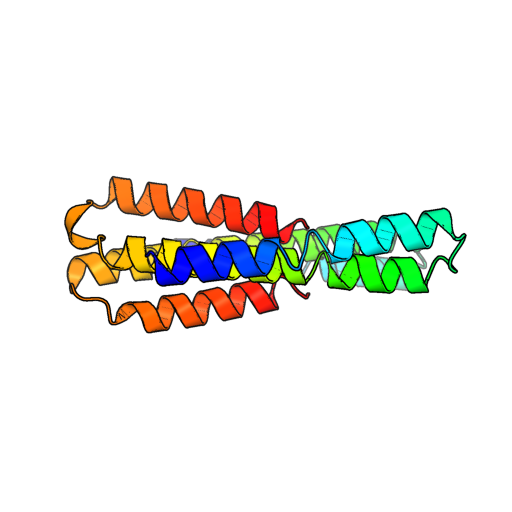 909 C C . GLY B 1 63 ? 26.656 54.553 48.793 1.00 18.31 60 GLY B C 1
ATOM 910 O O . GLY B 1 63 ? 27.506 54.943 47.994 1.00 18.38 60 GLY B O 1
ATOM 911 N N . GLN B 1 64 ? 26.389 53.267 49.004 1.00 16.45 61 GLN B N 1
ATOM 912 C CA . GLN B 1 64 ? 27.033 52.229 48.207 1.00 16.88 61 GLN B CA 1
ATOM 913 C C . GLN B 1 64 ? 26.730 52.307 46.733 1.00 14.64 61 GLN B C 1
ATOM 914 O O . GLN B 1 64 ? 27.626 52.120 45.908 1.00 15.42 61 GLN B O 1
ATOM 920 N N . ILE B 1 65 ? 25.487 52.600 46.372 1.00 14.15 62 ILE B N 1
ATOM 921 C CA . ILE B 1 65 ? 25.105 52.743 44.978 1.00 14.67 62 ILE B CA 1
ATOM 922 C C . ILE B 1 65 ? 25.769 53.992 44.341 1.00 15.79 62 ILE B C 1
ATOM 923 O O . ILE B 1 65 ? 26.279 53.937 43.223 1.00 15.00 62 ILE B O 1
ATOM 928 N N . ARG B 1 66 ? 25.773 55.102 45.048 1.00 16.86 63 ARG B N 1
ATOM 929 C CA . ARG B 1 66 ? 26.572 56.265 44.560 1.00 17.09 63 ARG B CA 1
ATOM 930 C C . ARG B 1 66 ? 28.058 55.887 44.362 1.00 18.18 63 ARG B C 1
ATOM 931 O O . ARG B 1 66 ? 28.679 56.359 43.417 1.00 18.68 63 ARG B O 1
ATOM 939 N N . GLY B 1 67 ? 28.600 55.052 45.234 1.00 18.43 64 GLY B N 1
ATOM 940 C CA . GLY B 1 67 ? 29.972 54.552 45.113 1.00 18.90 64 GLY B CA 1
ATOM 941 C C . GLY B 1 67 ? 30.135 53.755 43.807 1.00 18.39 64 GLY B C 1
ATOM 942 O O . GLY B 1 67 ? 31.113 53.963 43.074 1.00 19.28 64 GLY B O 1
ATOM 943 N N . LEU B 1 68 ? 29.164 52.899 43.480 1.00 17.56 65 LEU B N 1
ATOM 944 C CA . LEU B 1 68 ? 29.182 52.153 42.202 1.00 17.62 65 LEU B CA 1
ATOM 945 C C . LEU B 1 68 ? 29.181 53.090 41.013 1.00 18.72 65 LEU B C 1
ATOM 946 O O . LEU B 1 68 ? 29.962 52.919 40.061 1.00 17.93 65 LEU B O 1
ATOM 951 N N . GLN B 1 69 ? 28.334 54.122 41.071 1.00 18.63 66 GLN B N 1
ATOM 952 C CA . GLN B 1 69 ? 28.326 55.123 40.017 1.00 21.37 66 GLN B CA 1
ATOM 953 C C . GLN B 1 69 ? 29.696 55.760 39.791 1.00 20.56 66 GLN B C 1
ATOM 954 O O . GLN B 1 69 ? 30.129 55.849 38.664 1.00 20.60 66 GLN B O 1
ATOM 960 N N . ARG B 1 70 ? 30.358 56.173 40.854 1.00 21.19 67 ARG B N 1
ATOM 961 C CA . ARG B 1 70 ? 31.690 56.778 40.745 1.00 23.21 67 ARG B CA 1
ATOM 962 C C . ARG B 1 70 ? 32.735 55.799 40.255 1.00 23.62 67 ARG B C 1
ATOM 963 O O . ARG B 1 70 ? 33.571 56.128 39.440 1.00 22.80 67 ARG B O 1
ATOM 971 N N . MET B 1 71 ? 32.643 54.564 40.721 1.00 21.21 68 MET B N 1
ATOM 972 C CA . MET B 1 71 ? 33.492 53.499 40.184 1.00 20.80 68 MET B CA 1
ATOM 973 C C . MET B 1 71 ? 33.374 53.302 38.704 1.00 20.48 68 MET B C 1
ATOM 974 O O . MET B 1 71 ? 34.393 53.225 38.021 1.00 22.97 68 MET B O 1
ATOM 979 N N . VAL B 1 72 ? 32.155 53.210 38.191 1.00 21.56 69 VAL B N 1
ATOM 980 C CA . VAL B 1 72 ? 31.919 53.099 36.764 1.00 22.51 69 VAL B CA 1
ATOM 981 C C . VAL B 1 72 ? 32.436 54.340 36.045 1.00 27.72 69 VAL B C 1
ATOM 982 O O . VAL B 1 72 ? 33.061 54.254 34.967 1.00 25.92 69 VAL B O 1
ATOM 986 N N . ASP B 1 73 ? 32.114 55.495 36.613 1.00 29.93 70 ASP B N 1
ATOM 987 C CA . ASP B 1 73 ? 32.475 56.774 35.999 1.00 31.67 70 ASP B CA 1
ATOM 988 C C . ASP B 1 73 ? 34.016 56.879 35.886 1.00 30.92 70 ASP B C 1
ATOM 989 O O . ASP B 1 73 ? 34.497 57.369 34.872 1.00 30.83 70 ASP B O 1
ATOM 994 N N . GLU B 1 74 ? 34.744 56.358 36.892 1.00 29.47 71 GLU B N 1
ATOM 995 C CA . GLU B 1 74 ? 36.210 56.410 36.968 1.00 32.69 71 GLU B CA 1
ATOM 996 C C . GLU B 1 74 ? 36.930 55.198 36.357 1.00 32.27 71 GLU B C 1
ATOM 997 O O . GLU B 1 74 ? 38.119 55.029 36.583 1.00 31.69 71 GLU B O 1
ATOM 1003 N N . ASP B 1 75 ? 36.199 54.390 35.592 1.00 30.54 72 ASP B N 1
ATOM 1004 C CA . ASP B 1 75 ? 36.718 53.165 34.924 1.00 33.29 72 ASP B CA 1
ATOM 1005 C C . ASP B 1 75 ? 37.458 52.206 35.846 1.00 30.11 72 ASP B C 1
ATOM 1006 O O . ASP B 1 75 ? 38.499 51.636 35.495 1.00 27.84 72 ASP B O 1
ATOM 1011 N N . VAL B 1 76 ? 36.899 52.009 37.041 1.00 23.30 73 VAL B N 1
ATOM 1012 C CA . VAL B 1 76 ? 37.474 51.120 37.997 1.00 22.73 73 VAL B CA 1
ATOM 1013 C C . VAL B 1 76 ? 37.376 49.685 37.435 1.00 19.63 73 VAL B C 1
ATOM 1014 O O . VAL B 1 76 ? 36.486 49.400 36.673 1.00 20.71 73 VAL B O 1
ATOM 1018 N N . TYR B 1 77 ? 38.358 48.848 37.762 1.00 20.86 74 TYR B N 1
ATOM 1019 C CA . TYR B 1 77 ? 38.405 47.464 37.266 1.00 21.09 74 TYR B CA 1
ATOM 1020 C C . TYR B 1 77 ? 37.104 46.730 37.604 1.00 22.39 74 TYR B C 1
ATOM 1021 O O . TYR B 1 77 ? 36.631 46.796 38.749 1.00 21.76 74 TYR B O 1
ATOM 1030 N N . CYS B 1 78 ? 36.522 46.056 36.614 1.00 20.55 75 CYS B N 1
ATOM 1031 C CA A CYS B 1 78 ? 35.193 45.500 36.822 0.70 21.48 75 CYS B CA 1
ATOM 1032 C CA B CYS B 1 78 ? 35.215 45.357 36.744 0.30 21.21 75 CYS B CA 1
ATOM 1033 C C . CYS B 1 78 ? 35.064 44.517 38.018 1.00 20.37 75 CYS B C 1
ATOM 1034 O O . CYS B 1 78 ? 34.001 44.486 38.629 1.00 19.43 75 CYS B O 1
ATOM 1039 N N . ILE B 1 79 ? 36.118 43.780 38.407 1.00 18.21 76 ILE B N 1
ATOM 1040 C CA . ILE B 1 79 ? 36.004 42.842 39.528 1.00 20.27 76 ILE B CA 1
ATOM 1041 C C . ILE B 1 79 ? 35.817 43.632 40.837 1.00 20.82 76 ILE B C 1
ATOM 1042 O O . ILE B 1 79 ? 35.087 43.216 41.738 1.00 19.03 76 ILE B O 1
ATOM 1047 N N . ASP B 1 80 ? 36.476 44.784 40.935 1.00 19.96 77 ASP B N 1
ATOM 1048 C CA . ASP B 1 80 ? 36.295 45.618 42.131 1.00 21.01 77 ASP B CA 1
ATOM 1049 C C . ASP B 1 80 ? 34.851 46.135 42.202 1.00 17.62 77 ASP B C 1
ATOM 1050 O O . ASP B 1 80 ? 34.241 46.253 43.313 1.00 19.95 77 ASP B O 1
ATOM 1055 N N . ILE B 1 81 ? 34.321 46.488 41.058 1.00 16.50 78 ILE B N 1
ATOM 1056 C CA . ILE B 1 81 ? 32.928 46.941 40.919 1.00 17.71 78 ILE B CA 1
ATOM 1057 C C . ILE B 1 81 ? 31.999 45.804 41.362 1.00 18.96 78 ILE B C 1
ATOM 1058 O O . ILE B 1 81 ? 31.100 46.013 42.198 1.00 16.44 78 ILE B O 1
ATOM 1063 N N . LEU B 1 82 ? 32.299 44.569 40.933 1.00 18.10 79 LEU B N 1
ATOM 1064 C CA . LEU B 1 82 ? 31.433 43.426 41.335 1.00 16.05 79 LEU B CA 1
ATOM 1065 C C . LEU B 1 82 ? 31.466 43.178 42.817 1.00 16.65 79 LEU B C 1
ATOM 1066 O O . LEU B 1 82 ? 30.418 42.813 43.417 1.00 17.17 79 LEU B O 1
ATOM 1071 N N . THR B 1 83 ? 32.635 43.334 43.437 1.00 17.76 80 THR B N 1
ATOM 1072 C CA . THR B 1 83 ? 32.792 43.214 44.866 1.00 18.06 80 THR B CA 1
ATOM 1073 C C . THR B 1 83 ? 31.861 44.198 45.605 1.00 18.74 80 THR B C 1
ATOM 1074 O O . THR B 1 83 ? 31.197 43.832 46.590 1.00 16.95 80 THR B O 1
ATOM 1078 N N . GLN B 1 84 ? 31.754 45.407 45.069 1.00 17.26 81 GLN B N 1
ATOM 1079 C CA . GLN B 1 84 ? 30.851 46.419 45.626 1.00 18.19 81 GLN B CA 1
ATOM 1080 C C . GLN B 1 84 ? 29.383 46.119 45.331 1.00 17.95 81 GLN B C 1
ATOM 1081 O O . GLN B 1 84 ? 28.543 46.400 46.201 1.00 18.98 81 GLN B O 1
ATOM 1087 N N . VAL B 1 85 ? 29.070 45.523 44.182 1.00 15.32 82 VAL B N 1
ATOM 1088 C CA . VAL B 1 85 ? 27.717 45.082 43.903 1.00 17.13 82 VAL B CA 1
ATOM 1089 C C . VAL B 1 85 ? 27.320 44.020 44.936 1.00 16.98 82 VAL B C 1
ATOM 1090 O O . VAL B 1 85 ? 26.226 44.075 45.448 1.00 16.52 82 VAL B O 1
ATOM 1094 N N . SER B 1 86 ? 28.202 43.059 45.230 1.00 17.84 83 SER B N 1
ATOM 1095 C CA . SER B 1 86 ? 27.948 42.035 46.236 1.00 18.92 83 SER B CA 1
ATOM 1096 C C . SER B 1 86 ? 27.722 42.635 47.592 1.00 19.09 83 SER B C 1
ATOM 1097 O O . SER B 1 86 ? 26.837 42.190 48.320 1.00 19.36 83 SER B O 1
ATOM 1100 N N . ALA B 1 87 ? 28.553 43.620 47.953 1.00 18.12 84 ALA B N 1
ATOM 1101 C CA . ALA B 1 87 ? 28.393 44.322 49.232 1.00 18.78 84 ALA B CA 1
ATOM 1102 C C . ALA B 1 87 ? 27.007 44.977 49.331 1.00 17.05 84 ALA B C 1
ATOM 1103 O O . ALA B 1 87 ? 26.368 44.921 50.405 1.00 16.98 84 ALA B O 1
ATOM 1105 N N . SER B 1 88 ? 26.519 45.583 48.239 1.00 15.51 85 SER B N 1
ATOM 1106 C CA . SER B 1 88 ? 25.246 46.272 48.237 1.00 15.64 85 SER B CA 1
ATOM 1107 C C . SER B 1 88 ? 24.076 45.258 48.317 1.00 16.95 85 SER B C 1
ATOM 1108 O O . SER B 1 88 ? 23.090 45.509 48.978 1.00 15.64 85 SER B O 1
ATOM 1111 N N . THR B 1 89 ? 24.178 44.152 47.592 1.00 16.38 86 THR B N 1
ATOM 1112 C CA . THR B 1 89 ? 23.105 43.160 47.593 1.00 18.01 86 THR B CA 1
ATOM 1113 C C . THR B 1 89 ? 23.043 42.508 48.983 1.00 16.80 86 THR B C 1
ATOM 1114 O O . THR B 1 89 ? 21.943 42.277 49.497 1.00 17.76 86 THR B O 1
ATOM 1118 N N . LYS B 1 90 ? 24.195 42.215 49.561 1.00 17.27 87 LYS B N 1
ATOM 1119 C CA . LYS B 1 90 ? 24.274 41.718 50.938 1.00 19.29 87 LYS B CA 1
ATOM 1120 C C . LYS B 1 90 ? 23.597 42.689 51.926 1.00 18.38 87 LYS B C 1
ATOM 1121 O O . LYS B 1 90 ? 22.875 42.253 52.816 1.00 17.37 87 LYS B O 1
ATOM 1127 N N . ALA B 1 91 ? 23.788 44.016 51.756 1.00 16.27 88 ALA B N 1
ATOM 1128 C CA . ALA B 1 91 ? 23.198 44.976 52.686 1.00 14.41 88 ALA B CA 1
ATOM 1129 C C . ALA B 1 91 ? 21.677 45.010 52.481 1.00 14.14 88 ALA B C 1
ATOM 1130 O O . ALA B 1 91 ? 20.932 45.111 53.448 1.00 15.47 88 ALA B O 1
ATOM 1132 N N . LEU B 1 92 ? 21.216 44.898 51.248 1.00 14.89 89 LEU B N 1
ATOM 1133 C CA . LEU B 1 92 ? 19.805 44.823 50.952 1.00 14.18 89 LEU B CA 1
ATOM 1134 C C . LEU B 1 92 ? 19.171 43.564 51.576 1.00 16.75 89 LEU B C 1
ATOM 1135 O O . LEU B 1 92 ? 18.035 43.603 52.115 1.00 15.63 89 LEU B O 1
ATOM 1140 N N . GLN B 1 93 ? 19.888 42.459 51.477 1.00 15.53 90 GLN B N 1
ATOM 1141 C CA . GLN B 1 93 ? 19.355 41.202 52.043 1.00 18.24 90 GLN B CA 1
ATOM 1142 C C . GLN B 1 93 ? 19.284 41.310 53.559 1.00 16.24 90 GLN B C 1
ATOM 1143 O O . GLN B 1 93 ? 18.304 40.906 54.170 1.00 17.27 90 GLN B O 1
ATOM 1149 N N . SER B 1 94 ? 20.298 41.885 54.169 1.00 17.00 91 SER B N 1
ATOM 1150 C CA . SER B 1 94 ? 20.311 42.107 55.631 1.00 18.16 91 SER B CA 1
ATOM 1151 C C . SER B 1 94 ? 19.134 42.989 56.077 1.00 18.22 91 SER B C 1
ATOM 1152 O O . SER B 1 94 ? 18.511 42.713 57.100 1.00 17.37 91 SER B O 1
ATOM 1155 N N . PHE B 1 95 ? 18.834 44.033 55.292 1.00 17.32 92 PHE B N 1
ATOM 1156 C CA . PHE B 1 95 ? 17.686 44.919 55.494 1.00 17.17 92 PHE B CA 1
ATOM 1157 C C . PHE B 1 95 ? 16.372 44.154 55.370 1.00 17.52 92 PHE B C 1
ATOM 1158 O O . PHE B 1 95 ? 15.535 44.264 56.269 1.00 17.12 92 PHE B O 1
ATOM 1166 N N . ALA B 1 96 ? 16.250 43.301 54.338 1.00 15.28 93 ALA B N 1
ATOM 1167 C CA . ALA B 1 96 ? 15.072 42.474 54.115 1.00 15.19 93 ALA B CA 1
ATOM 1168 C C . ALA B 1 96 ? 14.871 41.552 55.343 1.00 15.86 93 ALA B C 1
ATOM 1169 O O . ALA B 1 96 ? 13.748 41.362 55.801 1.00 17.66 93 ALA B O 1
ATOM 1171 N N . LEU B 1 97 ? 15.949 40.994 55.860 1.00 16.38 94 LEU B N 1
ATOM 1172 C CA . LEU B 1 97 ? 15.821 39.976 56.927 1.00 18.51 94 LEU B CA 1
ATOM 1173 C C . LEU B 1 97 ? 15.363 40.675 58.215 1.00 18.59 94 LEU B C 1
ATOM 1174 O O . LEU B 1 97 ? 14.575 40.124 58.957 1.00 17.83 94 LEU B O 1
ATOM 1179 N N . GLN B 1 98 ? 15.853 41.892 58.452 1.00 19.07 95 GLN B N 1
ATOM 1180 C CA . GLN B 1 98 ? 15.410 42.692 59.616 1.00 23.05 95 GLN B CA 1
ATOM 1181 C C . GLN B 1 98 ? 13.891 42.941 59.543 1.00 19.63 95 GLN B C 1
ATOM 1182 O O . GLN B 1 98 ? 13.163 42.748 60.561 1.00 18.91 95 GLN B O 1
ATOM 1188 N N . LEU B 1 99 ? 13.402 43.344 58.378 1.00 18.53 96 LEU B N 1
ATOM 1189 C CA . LEU B 1 99 ? 11.974 43.641 58.161 1.00 20.52 96 LEU B CA 1
ATOM 1190 C C . LEU B 1 99 ? 11.179 42.354 58.337 1.00 18.29 96 LEU B C 1
ATOM 1191 O O . LEU B 1 99 ? 10.133 42.349 58.993 1.00 17.85 96 LEU B O 1
ATOM 1196 N N . LEU B 1 100 ? 11.748 41.258 57.860 1.00 17.67 97 LEU B N 1
ATOM 1197 C CA . LEU B 1 100 ? 11.058 39.976 57.914 1.00 18.49 97 LEU B CA 1
ATOM 1198 C C . LEU B 1 100 ? 10.947 39.531 59.385 1.00 17.74 97 LEU B C 1
ATOM 1199 O O . LEU B 1 100 ? 9.864 39.128 59.783 1.00 18.91 97 LEU B O 1
ATOM 1204 N N . GLU B 1 101 ? 12.051 39.578 60.131 1.00 16.61 98 GLU B N 1
ATOM 1205 C CA . GLU B 1 101 ? 12.039 39.201 61.536 1.00 18.48 98 GLU B CA 1
ATOM 1206 C C . GLU B 1 101 ? 10.963 39.970 62.308 1.00 19.11 98 GLU B C 1
ATOM 1207 O O . GLU B 1 101 ? 10.175 39.381 63.038 1.00 16.84 98 GLU B O 1
ATOM 1213 N N . GLU B 1 102 ? 10.933 41.281 62.118 1.00 17.86 99 GLU B N 1
ATOM 1214 C CA A GLU B 1 102 ? 9.966 42.123 62.812 0.60 18.38 99 GLU B CA 1
ATOM 1215 C CA B GLU B 1 102 ? 9.952 42.146 62.798 0.40 18.60 99 GLU B CA 1
ATOM 1216 C C . GLU B 1 102 ? 8.534 41.746 62.433 1.00 17.92 99 GLU B C 1
ATOM 1217 O O . GLU B 1 102 ? 7.651 41.661 63.309 1.00 17.83 99 GLU B O 1
ATOM 1228 N N . HIS B 1 103 ? 8.281 41.478 61.153 1.00 15.99 100 HIS B N 1
ATOM 1229 C CA . HIS B 1 103 ? 6.939 41.136 60.692 1.00 16.80 100 HIS B CA 1
ATOM 1230 C C . HIS B 1 103 ? 6.523 39.781 61.209 1.00 16.64 100 HIS B C 1
ATOM 1231 O O . HIS B 1 103 ? 5.364 39.570 61.610 1.00 16.61 100 HIS B O 1
ATOM 1238 N N . LEU B 1 104 ? 7.447 38.832 61.181 1.00 14.63 101 LEU B N 1
ATOM 1239 C CA . LEU B 1 104 ? 7.092 37.500 61.699 1.00 15.47 101 LEU B CA 1
ATOM 1240 C C . LEU B 1 104 ? 6.858 37.518 63.223 1.00 15.58 101 LEU B C 1
ATOM 1241 O O . LEU B 1 104 ? 5.920 36.850 63.705 1.00 16.47 101 LEU B O 1
ATOM 1246 N N . ARG B 1 105 ? 7.639 38.305 63.944 1.00 14.91 102 ARG B N 1
ATOM 1247 C CA . ARG B 1 105 ? 7.393 38.557 65.378 1.00 18.93 102 ARG B CA 1
ATOM 1248 C C . ARG B 1 105 ? 5.959 39.077 65.567 1.00 18.50 102 ARG B C 1
ATOM 1249 O O . ARG B 1 105 ? 5.216 38.552 66.398 1.00 17.25 102 ARG B O 1
ATOM 1257 N N . HIS B 1 106 ? 5.562 40.105 64.802 1.00 18.37 103 HIS B N 1
ATOM 1258 C CA . HIS B 1 106 ? 4.212 40.645 64.873 1.00 19.34 103 HIS B CA 1
ATOM 1259 C C . HIS B 1 106 ? 3.139 39.661 64.583 1.00 20.09 103 HIS B C 1
ATOM 1260 O O . HIS B 1 106 ? 2.135 39.585 65.327 1.00 19.67 103 HIS B O 1
ATOM 1267 N N . CYS B 1 107 ? 3.358 38.825 63.561 1.00 18.79 104 CYS B N 1
ATOM 1268 C CA . CYS B 1 107 ? 2.385 37.842 63.140 1.00 18.79 104 CYS B CA 1
ATOM 1269 C C . CYS B 1 107 ? 2.135 36.830 64.264 1.00 18.64 104 CYS B C 1
ATOM 1270 O O . CYS B 1 107 ? 0.993 36.531 64.580 1.00 16.68 104 CYS B O 1
ATOM 1273 N N . VAL B 1 108 ? 3.224 36.289 64.820 1.00 16.75 105 VAL B N 1
ATOM 1274 C CA . VAL B 1 108 ? 3.089 35.192 65.831 1.00 16.50 105 VAL B CA 1
ATOM 1275 C C . VAL B 1 108 ? 2.505 35.834 67.120 1.00 17.15 105 VAL B C 1
ATOM 1276 O O . VAL B 1 108 ? 1.603 35.273 67.743 1.00 15.89 105 VAL B O 1
ATOM 1280 N N . ALA B 1 109 ? 2.990 37.014 67.503 1.00 17.39 106 ALA B N 1
ATOM 1281 C CA . ALA B 1 109 ? 2.440 37.733 68.686 1.00 19.79 106 ALA B CA 1
ATOM 1282 C C . ALA B 1 109 ? 0.966 38.026 68.517 1.00 17.83 106 ALA B C 1
ATOM 1283 O O . ALA B 1 109 ? 0.158 37.898 69.487 1.00 17.10 106 ALA B O 1
ATOM 1285 N N . ASP B 1 110 ? 0.573 38.439 67.319 1.00 18.18 107 ASP B N 1
ATOM 1286 C CA . ASP B 1 110 ? -0.846 38.634 67.040 1.00 19.86 107 ASP B CA 1
ATOM 1287 C C . ASP B 1 110 ? -1.687 37.335 67.083 1.00 17.72 107 ASP B C 1
ATOM 1288 O O . ASP B 1 110 ? -2.826 37.368 67.548 1.00 18.63 107 ASP B O 1
ATOM 1293 N N . ALA B 1 111 ? -1.141 36.221 66.618 1.00 14.76 108 ALA B N 1
ATOM 1294 C CA . ALA B 1 111 ? -1.815 34.933 66.697 1.00 15.67 108 ALA B CA 1
ATOM 1295 C C . ALA B 1 111 ? -2.037 34.591 68.221 1.00 15.22 108 ALA B C 1
ATOM 1296 O O . ALA B 1 111 ? -3.026 33.995 68.558 1.00 16.35 108 ALA B O 1
ATOM 1298 N N . ALA B 1 112 ? -1.047 34.902 69.060 1.00 14.04 109 ALA B N 1
ATOM 1299 C CA . ALA B 1 112 ? -1.167 34.622 70.533 1.00 15.99 109 ALA B CA 1
ATOM 1300 C C . ALA B 1 112 ? -2.330 35.473 71.119 1.00 16.95 109 ALA B C 1
ATOM 1301 O O . ALA B 1 112 ? -3.144 34.977 71.920 1.00 16.26 109 ALA B O 1
ATOM 1303 N N . LEU B 1 113 ? -2.434 36.742 70.722 1.00 15.89 110 LEU B N 1
ATOM 1304 C CA . LEU B 1 113 ? -3.409 37.650 71.287 1.00 15.97 110 LEU B CA 1
ATOM 1305 C C . LEU B 1 113 ? -4.816 37.398 70.856 1.00 16.94 110 LEU B C 1
ATOM 1306 O O . LEU B 1 113 ? -5.757 37.734 71.566 1.00 15.93 110 LEU B O 1
ATOM 1311 N N . LYS B 1 114 ? -4.967 36.852 69.645 1.00 16.59 111 LYS B N 1
ATOM 1312 C CA . LYS B 1 114 ? -6.266 36.685 69.030 1.00 17.01 111 LYS B CA 1
ATOM 1313 C C . LYS B 1 114 ? -6.739 35.227 68.963 1.00 18.18 111 LYS B C 1
ATOM 1314 O O . LYS B 1 114 ? -7.942 34.994 68.988 1.00 19.53 111 LYS B O 1
ATOM 1320 N N . GLY B 1 115 ? -5.815 34.249 68.935 1.00 19.40 112 GLY B N 1
ATOM 1321 C CA . GLY B 1 115 ? -6.128 32.855 68.833 1.00 20.29 112 GLY B CA 1
ATOM 1322 C C . GLY B 1 115 ? -6.469 32.431 67.422 1.00 21.72 112 GLY B C 1
ATOM 1323 O O . GLY B 1 115 ? -6.622 33.268 66.552 1.00 22.30 112 GLY B O 1
ATOM 1324 N N . GLY B 1 116 ? -6.653 31.138 67.227 1.00 23.72 113 GLY B N 1
ATOM 1325 C CA . GLY B 1 116 ? -6.977 30.633 65.894 1.00 24.36 113 GLY B CA 1
ATOM 1326 C C . GLY B 1 116 ? -5.771 30.673 64.953 1.00 25.21 113 GLY B C 1
ATOM 1327 O O . GLY B 1 116 ? -4.608 30.929 65.352 1.00 22.55 113 GLY B O 1
ATOM 1328 N N . THR B 1 117 ? -6.068 30.410 63.690 1.00 25.38 114 THR B N 1
ATOM 1329 C CA . THR B 1 117 ? -5.037 30.238 62.665 1.00 26.87 114 THR B CA 1
ATOM 1330 C C . THR B 1 117 ? -5.261 31.188 61.474 1.00 27.56 114 THR B C 1
ATOM 1331 O O . THR B 1 117 ? -4.622 31.027 60.434 1.00 26.40 114 THR B O 1
ATOM 1335 N N . GLU B 1 118 ? -6.080 32.225 61.634 1.00 27.27 115 GLU B N 1
ATOM 1336 C CA . GLU B 1 118 ? -6.284 33.171 60.518 1.00 28.26 115 GLU B CA 1
ATOM 1337 C C . GLU B 1 118 ? -4.955 33.830 60.034 1.00 27.92 115 GLU B C 1
ATOM 1338 O O . GLU B 1 118 ? -4.838 34.193 58.852 1.00 26.39 115 GLU B O 1
ATOM 1344 N N . ILE B 1 119 ? -3.963 33.973 60.934 1.00 25.00 116 ILE B N 1
ATOM 1345 C CA . ILE B 1 119 ? -2.645 34.565 60.593 1.00 23.54 116 ILE B CA 1
ATOM 1346 C C . ILE B 1 119 ? -1.839 33.649 59.634 1.00 21.87 116 ILE B C 1
ATOM 1347 O O . ILE B 1 119 ? -0.797 34.040 59.072 1.00 20.75 116 ILE B O 1
ATOM 1352 N N . ASP B 1 120 ? -2.301 32.414 59.449 1.00 20.69 117 ASP B N 1
ATOM 1353 C CA . ASP B 1 120 ? -1.731 31.559 58.405 1.00 21.45 117 ASP B CA 1
ATOM 1354 C C . ASP B 1 120 ? -1.689 32.210 57.023 1.00 22.59 117 ASP B C 1
ATOM 1355 O O . ASP B 1 120 ? -0.788 31.904 56.249 1.00 23.21 117 ASP B O 1
ATOM 1360 N N . ALA B 1 121 ? -2.651 33.063 56.709 1.00 21.55 118 ALA B N 1
ATOM 1361 C CA . ALA B 1 121 ? -2.638 33.813 55.412 1.00 24.65 118 ALA B CA 1
ATOM 1362 C C . ALA B 1 121 ? -1.396 34.683 55.335 1.00 21.80 118 ALA B C 1
ATOM 1363 O O . ALA B 1 121 ? -0.708 34.711 54.287 1.00 19.95 118 ALA B O 1
ATOM 1365 N N . LYS B 1 122 ? -1.076 35.346 56.444 1.00 21.75 119 LYS B N 1
ATOM 1366 C CA . LYS B 1 122 ? 0.105 36.157 56.537 1.00 22.04 119 LYS B CA 1
ATOM 1367 C C . LYS B 1 122 ? 1.396 35.333 56.451 1.00 20.53 119 LYS B C 1
ATOM 1368 O O . LYS B 1 122 ? 2.359 35.759 55.792 1.00 19.99 119 LYS B O 1
ATOM 1374 N N . VAL B 1 123 ? 1.419 34.155 57.070 1.00 19.77 120 VAL B N 1
ATOM 1375 C CA . VAL B 1 123 ? 2.525 33.210 56.888 1.00 19.22 120 VAL B CA 1
ATOM 1376 C C . VAL B 1 123 ? 2.747 32.824 55.427 1.00 18.69 120 VAL B C 1
ATOM 1377 O O . VAL B 1 123 ? 3.874 32.808 54.977 1.00 19.56 120 VAL B O 1
ATOM 1381 N N . GLU B 1 124 ? 1.694 32.474 54.715 1.00 20.40 121 GLU B N 1
ATOM 1382 C CA . GLU B 1 124 ? 1.822 32.146 53.295 1.00 21.56 121 GLU B CA 1
ATOM 1383 C C . GLU B 1 124 ? 2.320 33.358 52.507 1.00 22.24 121 GLU B C 1
ATOM 1384 O O . GLU B 1 124 ? 3.180 33.237 51.635 1.00 23.69 121 GLU B O 1
ATOM 1390 N N . GLU B 1 125 ? 1.782 34.529 52.776 1.00 21.63 122 GLU B N 1
ATOM 1391 C CA . GLU B 1 125 ? 2.253 35.711 52.076 1.00 22.38 122 GLU B CA 1
ATOM 1392 C C . GLU B 1 125 ? 3.752 35.962 52.364 1.00 22.21 122 GLU B C 1
ATOM 1393 O O . GLU B 1 125 ? 4.524 36.267 51.439 1.00 20.53 122 GLU B O 1
ATOM 1399 N N . ALA B 1 126 ? 4.198 35.836 53.623 1.00 17.56 123 ALA B N 1
ATOM 1400 C CA . ALA B 1 126 ? 5.614 35.940 53.949 1.00 17.44 123 ALA B CA 1
ATOM 1401 C C . ALA B 1 126 ? 6.541 34.908 53.259 1.00 16.90 123 ALA B C 1
ATOM 1402 O O . ALA B 1 126 ? 7.676 35.241 52.833 1.00 17.63 123 ALA B O 1
ATOM 1404 N N . THR B 1 127 ? 6.043 33.691 53.124 1.00 16.43 124 THR B N 1
ATOM 1405 C CA . THR B 1 127 ? 6.783 32.591 52.540 1.00 18.61 124 THR B CA 1
ATOM 1406 C C . THR B 1 127 ? 6.961 32.904 51.048 1.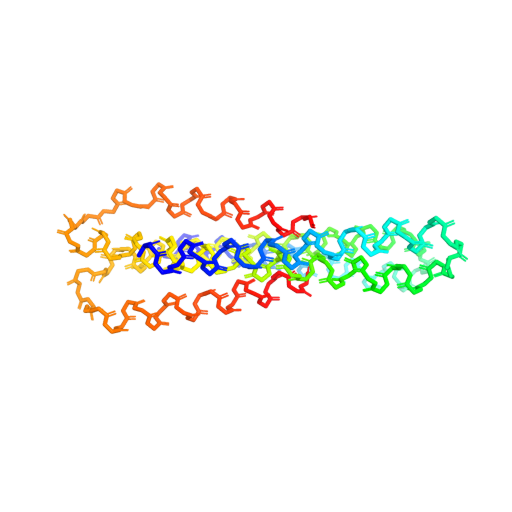00 17.20 124 THR B C 1
ATOM 1407 O O . THR B 1 127 ? 8.041 32.739 50.507 1.00 19.26 124 THR B O 1
ATOM 1411 N N . LYS B 1 128 ? 5.922 33.450 50.431 1.00 21.50 125 LYS B N 1
ATOM 1412 C CA . LYS B 1 128 ? 6.035 33.862 49.018 1.00 21.22 125 LYS B CA 1
ATOM 1413 C C . LYS B 1 128 ? 7.056 35.002 48.845 1.00 20.49 125 LYS B C 1
ATOM 1414 O O . LYS B 1 128 ? 7.857 34.986 47.900 1.00 21.85 125 LYS B O 1
ATOM 1420 N N . ALA B 1 129 ? 7.074 35.965 49.757 1.00 17.58 126 ALA B N 1
ATOM 1421 C CA . ALA B 1 129 ? 8.070 37.014 49.775 1.00 19.54 126 ALA B CA 1
ATOM 1422 C C . ALA B 1 129 ? 9.508 36.505 49.907 1.00 17.56 126 ALA B C 1
ATOM 1423 O O . ALA B 1 129 ? 10.431 36.958 49.188 1.00 19.35 126 ALA B O 1
ATOM 1425 N N . ILE B 1 130 ? 9.706 35.558 50.821 1.00 17.54 127 ILE B N 1
ATOM 1426 C CA . ILE B 1 130 ? 10.997 34.913 50.956 1.00 18.30 127 ILE B CA 1
ATOM 1427 C C . ILE B 1 130 ? 11.384 34.223 49.643 1.00 17.57 127 ILE B C 1
ATOM 1428 O O . ILE B 1 130 ? 12.503 34.350 49.204 1.00 20.34 127 ILE B O 1
ATOM 1433 N N . GLY B 1 131 ? 10.499 33.437 49.063 1.00 19.93 128 GLY B N 1
ATOM 1434 C CA . GLY B 1 131 ? 10.759 32.813 47.761 1.00 20.89 128 GLY B CA 1
ATOM 1435 C C . GLY B 1 131 ? 11.206 33.821 46.711 1.00 22.66 128 GLY B C 1
ATOM 1436 O O . GLY B 1 131 ? 12.138 33.525 45.939 1.00 20.90 128 GLY B O 1
ATOM 1437 N N . ARG B 1 132 ? 10.582 34.999 46.671 1.00 21.97 129 ARG B N 1
ATOM 1438 C CA . ARG B 1 132 ? 10.966 36.047 45.682 1.00 24.83 129 ARG B CA 1
ATOM 1439 C C . ARG B 1 132 ? 12.379 36.551 45.980 1.00 25.27 129 ARG B C 1
ATOM 1440 O O . ARG B 1 132 ? 13.179 36.685 45.062 1.00 26.28 129 ARG B O 1
ATOM 1448 N N . LEU B 1 133 ? 12.711 36.764 47.260 1.00 25.67 130 LEU B N 1
ATOM 1449 C CA . LEU B 1 133 ? 14.042 37.211 47.682 1.00 28.28 130 LEU B CA 1
ATOM 1450 C C . LEU B 1 133 ? 15.101 36.174 47.276 1.00 29.64 130 LEU B C 1
ATOM 1451 O O . LEU B 1 133 ? 16.200 36.523 46.823 1.00 29.62 130 LEU B O 1
ATOM 1456 N N . LEU B 1 134 ? 14.720 34.911 47.410 1.00 28.57 131 LEU B N 1
ATOM 1457 C CA A LEU B 1 134 ? 15.644 33.824 47.128 0.70 29.59 131 LEU B CA 1
ATOM 1458 C CA B LEU B 1 134 ? 15.597 33.768 47.117 0.30 29.62 131 LEU B CA 1
ATOM 1459 C C . LEU B 1 134 ? 16.015 33.732 45.654 1.00 31.06 131 LEU B C 1
ATOM 1460 O O . LEU B 1 134 ? 17.109 33.306 45.330 1.00 37.75 131 LEU B O 1
ATOM 1469 N N . ARG B 1 135 ? 15.135 34.158 44.770 1.00 32.53 132 ARG B N 1
ATOM 1470 C CA . ARG B 1 135 ? 15.447 34.153 43.340 1.00 40.55 132 ARG B CA 1
ATOM 1471 C C . ARG B 1 135 ? 16.378 35.309 42.925 1.00 43.00 132 ARG B C 1
ATOM 1472 O O . ARG B 1 135 ? 17.057 35.253 41.906 1.00 40.52 132 ARG B O 1
ATOM 1480 N N . THR B 1 136 ? 16.418 36.363 43.728 1.00 49.29 133 THR B N 1
ATOM 1481 C CA . THR B 1 136 ? 16.978 37.645 43.274 1.00 49.44 133 THR B CA 1
ATOM 1482 C C . THR B 1 136 ? 18.310 37.862 43.993 1.00 55.84 133 THR B C 1
ATOM 1483 O O . THR B 1 136 ? 18.806 38.990 44.097 1.00 59.34 133 THR B O 1
#

Foldseek 3Di:
DVVLVVVLVVLVVVLVVLVVVLVVCVVVVPDPVVSVVSVVVSLVSVLVSVVSVLVVLVVVCVVCVVVQDDVRNVVSVVVSVVVVVVSVVD/DVVVVVVLVVLVVVLVVLVVVLVVCVVVVPPPVVSVVSVVVSLVSVVVSVVSVLVVVVVVLVVVCVVPPDDPSVVVVVVSVVVVVVSVV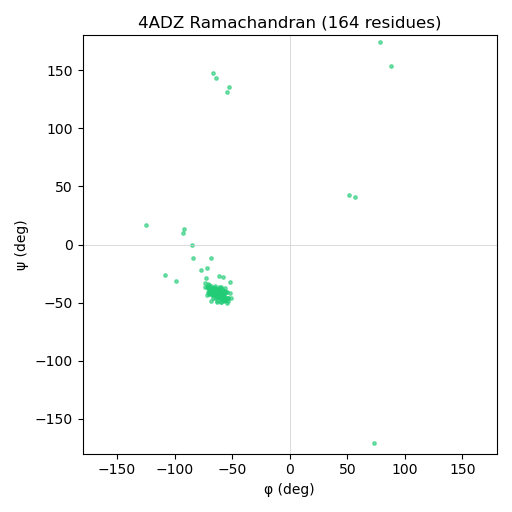D

CATH classification: 1.20.58.1000

B-factor: mean 23.91, std 11.05, range [9.75, 70.77]

Solvent-accessible surface area: 12455 Å² total; per-residue (Å²): 171,157,184,65,106,46,57,30,98,117,63,68,179,184,12,86,24,32,61,113,11,23,114,136,31,95,118,118,130,44,157,73,93,74,28,102,90,46,62,73,42,4,48,139,26,80,34,44,31,30,30,68,70,18,33,20,66,1,106,86,17,2,61,57,1,73,151,94,43,50,120,57,10,67,58,79,2,76,100,4,12,132,58,1,4,170,30,8,164,116,198,156,180,52,116,43,55,32,102,108,40,68,186,142,12,93,25,44,64,119,11,25,116,133,39,94,119,120,132,46,149,75,91,70,28,102,92,42,58,67,39,4,66,156,24,80,45,46,32,16,31,44,73,16,38,12,67,1,70,90,4,5,39,67,2,31,157,160,26,53,70,112,30,18,68,98,2,77,102,3,10,114,33,0,8,128,47,17,172,141